Protein AF-A0A562LFH0-F1 (afdb_monomer)

Secondary structure (DSSP, 8-state):
-PPPHHHHHHHHHHHHHHHHHHHHHHS-TTS-PPPPPEEE-GGGSTT-TTT-SEEEESSSEEEEEEESSHHHHHHHHHS--HHHHHHHHH-HHHHHHHHHHEEEEEEEEETTEEEEEEEEHHHHHT-SSS--TT-EEHHHHHHHHHS--TTS--SB-HHHHHHHHHHHHHHHHHHH-----GGG--EEEEEEETTEEEEEEESSHHHHHTT---PPP---HHHHHHHHHHHHHHTT-

Structure (mmCIF, N/CA/C/O backbone):
data_AF-A0A562LFH0-F1
#
_entry.id   AF-A0A562LFH0-F1
#
loop_
_atom_site.group_PDB
_atom_site.id
_atom_site.type_symbol
_atom_site.label_atom_id
_atom_site.label_alt_id
_atom_site.label_comp_id
_atom_site.label_asym_id
_atom_site.label_entity_id
_atom_site.label_seq_id
_atom_site.pdbx_PDB_ins_code
_atom_site.Cartn_x
_atom_site.Cartn_y
_atom_site.Cartn_z
_atom_site.occupancy
_atom_site.B_iso_or_equiv
_atom_site.auth_seq_id
_atom_site.auth_comp_id
_atom_site.auth_asym_id
_atom_site.auth_atom_id
_atom_site.pdbx_PDB_model_num
ATOM 1 N N . MET A 1 1 ? 16.375 -4.749 20.101 1.00 60.56 1 MET A N 1
ATOM 2 C CA . MET A 1 1 ? 16.167 -3.397 19.531 1.00 60.56 1 MET A CA 1
ATOM 3 C C . MET A 1 1 ? 15.183 -3.520 18.376 1.00 60.56 1 MET A C 1
ATOM 5 O O . MET A 1 1 ? 15.371 -4.407 17.558 1.00 60.56 1 MET A O 1
ATOM 9 N N . LEU A 1 2 ? 14.123 -2.705 18.328 1.00 65.88 2 LEU A N 1
ATOM 10 C CA . LEU A 1 2 ? 13.219 -2.667 17.169 1.00 65.88 2 LEU A CA 1
ATOM 11 C C . LEU A 1 2 ? 13.896 -1.871 16.041 1.00 65.88 2 LEU A C 1
ATOM 13 O O . LEU A 1 2 ? 14.267 -0.722 16.318 1.00 65.88 2 LEU A O 1
ATOM 17 N N . PRO A 1 3 ? 14.039 -2.424 14.822 1.00 72.12 3 PRO A N 1
ATOM 18 C CA . PRO A 1 3 ? 14.597 -1.688 13.692 1.00 72.12 3 PRO A CA 1
ATOM 19 C C . PRO A 1 3 ? 13.774 -0.429 13.398 1.00 72.12 3 PRO A C 1
ATOM 21 O O . PRO A 1 3 ? 12.607 -0.326 13.789 1.00 72.12 3 PRO A O 1
ATOM 24 N N . TYR A 1 4 ? 14.396 0.552 12.749 1.00 80.12 4 TYR A N 1
ATOM 25 C CA . TYR A 1 4 ? 13.679 1.717 12.232 1.00 80.12 4 TYR A CA 1
ATOM 26 C C . TYR A 1 4 ? 12.731 1.298 11.103 1.00 80.12 4 TYR A C 1
ATOM 28 O O . TYR A 1 4 ? 12.973 0.309 10.415 1.00 80.12 4 TYR A O 1
ATOM 36 N N . GLU A 1 5 ? 11.664 2.063 10.883 1.00 81.31 5 GLU A N 1
ATOM 37 C CA . GLU A 1 5 ? 10.664 1.765 9.848 1.00 81.31 5 GLU A CA 1
ATOM 38 C C . GLU A 1 5 ? 11.294 1.624 8.454 1.00 81.31 5 GLU A C 1
ATOM 40 O O . GLU A 1 5 ? 11.050 0.636 7.764 1.00 81.31 5 GLU A O 1
ATOM 45 N N . ASN A 1 6 ? 12.234 2.509 8.107 1.00 82.00 6 ASN A N 1
ATOM 46 C CA . ASN A 1 6 ? 12.973 2.455 6.839 1.00 82.00 6 ASN A CA 1
ATOM 47 C C . ASN A 1 6 ? 13.778 1.156 6.659 1.00 82.00 6 ASN A C 1
ATOM 49 O O . ASN A 1 6 ? 13.986 0.705 5.535 1.00 82.00 6 ASN A O 1
ATOM 53 N N . GLN A 1 7 ? 14.213 0.518 7.751 1.00 82.62 7 GLN A N 1
ATOM 54 C CA . GLN A 1 7 ? 14.890 -0.780 7.681 1.00 82.62 7 GLN A CA 1
ATOM 55 C C . GLN A 1 7 ? 13.899 -1.908 7.361 1.00 82.62 7 GLN A C 1
ATOM 57 O O . GLN A 1 7 ? 14.252 -2.835 6.631 1.00 82.62 7 GLN A O 1
ATOM 62 N N . LEU A 1 8 ? 12.657 -1.827 7.855 1.00 84.50 8 LEU A N 1
ATOM 63 C CA . LEU A 1 8 ? 11.587 -2.767 7.498 1.00 84.50 8 LEU A CA 1
ATOM 64 C C . LEU A 1 8 ? 11.201 -2.619 6.023 1.00 84.50 8 LEU A C 1
ATOM 66 O O . LEU A 1 8 ? 11.124 -3.622 5.313 1.00 84.50 8 LEU A O 1
ATOM 70 N N . ILE A 1 9 ? 11.034 -1.374 5.563 1.00 86.56 9 ILE A N 1
ATOM 71 C CA . ILE A 1 9 ? 10.779 -1.029 4.158 1.00 86.56 9 ILE A CA 1
ATOM 72 C C . ILE A 1 9 ? 11.876 -1.624 3.273 1.00 86.56 9 ILE A C 1
ATOM 74 O O . ILE A 1 9 ? 11.589 -2.433 2.392 1.00 86.56 9 ILE A O 1
ATOM 78 N N . GLY A 1 10 ? 13.141 -1.279 3.541 1.00 85.75 10 GLY A N 1
ATOM 79 C CA . GLY A 1 10 ? 14.275 -1.746 2.744 1.00 85.75 10 GLY A CA 1
ATOM 80 C C . GLY A 1 10 ? 14.386 -3.272 2.710 1.00 85.75 10 GLY A C 1
ATOM 81 O O . GLY A 1 10 ? 14.614 -3.850 1.649 1.00 85.75 10 GLY A O 1
ATOM 82 N N . SER A 1 11 ? 14.141 -3.938 3.842 1.00 85.75 11 SER A N 1
ATOM 83 C CA . SER A 1 11 ? 14.148 -5.405 3.922 1.00 85.75 11 SER A CA 1
ATOM 84 C C . SER A 1 11 ? 13.046 -6.040 3.071 1.00 85.75 11 SER A C 1
ATOM 86 O O . SER A 1 11 ? 13.291 -7.029 2.378 1.00 85.75 11 SER A O 1
ATOM 88 N N . PHE A 1 12 ? 11.836 -5.472 3.097 1.00 88.75 12 PHE A N 1
ATOM 89 C CA . PHE A 1 12 ? 10.726 -5.950 2.275 1.00 88.75 12 PHE A CA 1
ATOM 90 C C . PHE A 1 12 ? 11.006 -5.754 0.781 1.00 88.75 12 PHE A C 1
ATOM 92 O O . PHE A 1 12 ? 10.848 -6.699 0.010 1.00 88.75 12 PHE A O 1
ATOM 99 N N . LEU A 1 13 ? 11.470 -4.566 0.381 1.00 87.12 13 LEU A N 1
ATOM 100 C CA . LEU A 1 13 ? 11.799 -4.255 -1.013 1.00 87.12 13 LEU A CA 1
ATOM 101 C C . LEU A 1 13 ? 12.910 -5.158 -1.556 1.00 87.12 13 LEU A C 1
ATOM 103 O O . LEU A 1 13 ? 12.801 -5.670 -2.669 1.00 87.12 13 LEU A O 1
ATOM 107 N N . TYR A 1 14 ? 13.942 -5.415 -0.749 1.00 85.94 14 TYR A N 1
ATOM 108 C CA . TYR A 1 14 ? 15.012 -6.344 -1.100 1.00 85.94 14 TYR A CA 1
ATOM 109 C C . TYR A 1 14 ? 14.476 -7.764 -1.339 1.00 85.94 14 TYR A C 1
ATOM 111 O O . TYR A 1 14 ? 14.760 -8.380 -2.369 1.00 85.94 14 TYR A O 1
ATOM 119 N N . ALA A 1 15 ? 13.651 -8.275 -0.419 1.00 86.62 15 ALA A N 1
ATOM 120 C CA . ALA A 1 15 ? 13.048 -9.599 -0.550 1.00 86.62 15 ALA A CA 1
ATOM 121 C C . ALA A 1 15 ? 12.108 -9.701 -1.763 1.00 86.62 15 ALA A C 1
ATOM 123 O O . ALA A 1 15 ? 12.113 -10.721 -2.455 1.00 86.62 15 ALA A O 1
ATOM 124 N N . LEU A 1 16 ? 11.329 -8.650 -2.036 1.00 87.44 16 LEU A N 1
ATOM 125 C CA . LEU A 1 16 ? 10.453 -8.562 -3.202 1.00 87.44 16 LEU A CA 1
ATOM 126 C C . LEU A 1 16 ? 11.253 -8.610 -4.507 1.00 87.44 16 LEU A C 1
ATOM 128 O O . LEU A 1 16 ? 10.917 -9.400 -5.385 1.00 87.44 16 LEU A O 1
ATOM 132 N N . GLY A 1 17 ? 12.331 -7.829 -4.619 1.00 82.56 17 GLY A N 1
ATOM 133 C CA . GLY A 1 17 ? 13.189 -7.828 -5.806 1.00 82.56 17 GLY A CA 1
ATOM 134 C C . GLY A 1 17 ? 13.826 -9.194 -6.074 1.00 82.56 17 GLY A C 1
ATOM 135 O O . GLY A 1 17 ? 13.831 -9.664 -7.211 1.00 82.56 17 GLY A O 1
ATOM 136 N N . TYR A 1 18 ? 14.301 -9.876 -5.026 1.00 84.50 18 TYR A N 1
ATOM 137 C CA . TYR A 1 18 ? 14.862 -11.222 -5.167 1.00 84.50 18 TYR A CA 1
ATOM 138 C C . TYR A 1 18 ? 13.806 -12.251 -5.588 1.00 84.50 18 TYR A C 1
ATOM 140 O O . TYR A 1 18 ? 14.055 -13.063 -6.479 1.00 84.50 18 TYR A O 1
ATOM 148 N N . ALA A 1 19 ? 12.621 -12.214 -4.967 1.00 85.75 19 ALA A N 1
ATOM 149 C CA . ALA A 1 19 ? 11.510 -13.086 -5.339 1.00 85.75 19 ALA A CA 1
ATOM 150 C C . ALA A 1 19 ? 11.112 -12.869 -6.804 1.00 85.75 19 ALA A C 1
ATOM 152 O O . ALA A 1 19 ? 10.937 -13.834 -7.547 1.00 85.75 19 ALA A O 1
ATOM 153 N N . ASP A 1 20 ? 11.042 -11.611 -7.231 1.00 83.06 20 ASP A N 1
ATOM 154 C CA . ASP A 1 20 ? 10.704 -11.256 -8.599 1.00 83.06 20 ASP A CA 1
ATOM 155 C C . ASP A 1 20 ? 11.720 -11.775 -9.621 1.00 83.06 20 ASP A C 1
ATOM 157 O O . ASP A 1 20 ? 11.358 -12.447 -10.589 1.00 83.06 20 ASP A O 1
ATOM 161 N N . ALA A 1 21 ? 13.008 -11.533 -9.371 1.00 78.81 21 ALA A N 1
ATOM 162 C CA . ALA A 1 21 ? 14.089 -12.018 -10.220 1.00 78.81 21 ALA A CA 1
ATOM 163 C C . ALA A 1 21 ? 14.099 -13.552 -10.309 1.00 78.81 21 ALA A C 1
ATOM 165 O O . ALA A 1 21 ? 14.205 -14.116 -11.401 1.00 78.81 21 ALA A O 1
ATOM 166 N N . PHE A 1 22 ? 13.936 -14.232 -9.169 1.00 82.50 22 PHE A N 1
ATOM 167 C CA . PHE A 1 22 ? 13.869 -15.690 -9.107 1.00 82.50 22 PHE A CA 1
ATOM 168 C C . PHE A 1 22 ? 12.715 -16.248 -9.947 1.00 82.50 22 PHE A C 1
ATOM 170 O O . PHE A 1 22 ? 12.906 -17.209 -10.696 1.00 82.50 22 PHE A O 1
ATOM 177 N N . HIS A 1 23 ? 11.526 -15.648 -9.853 1.00 78.19 23 HIS A N 1
ATOM 178 C CA . HIS A 1 23 ? 10.373 -16.086 -10.632 1.00 78.19 23 HIS A CA 1
ATOM 179 C C . HIS A 1 23 ? 10.575 -15.833 -12.126 1.00 78.19 23 HIS A C 1
ATOM 181 O O . HIS A 1 23 ? 10.432 -16.771 -12.908 1.00 78.19 23 HIS A O 1
ATOM 187 N N . ARG A 1 24 ? 11.024 -14.636 -12.522 1.00 75.69 24 ARG A N 1
ATOM 188 C CA . ARG A 1 24 ? 11.306 -14.304 -13.930 1.00 75.69 24 ARG A CA 1
ATOM 189 C C . ARG A 1 24 ? 12.331 -15.237 -14.576 1.00 75.69 24 ARG A C 1
ATOM 191 O O . ARG A 1 24 ? 12.145 -15.632 -15.723 1.00 75.69 24 ARG A O 1
ATOM 198 N N . ALA A 1 25 ? 13.374 -15.635 -13.845 1.00 74.38 25 ALA A N 1
ATOM 199 C CA . ALA A 1 25 ? 14.373 -16.582 -14.340 1.00 74.38 25 ALA A CA 1
ATOM 200 C C . ALA A 1 25 ? 13.795 -17.989 -14.597 1.00 74.38 25 ALA A C 1
ATOM 202 O O . ALA A 1 25 ? 14.271 -18.705 -15.476 1.00 74.38 25 ALA A O 1
ATOM 203 N N . ARG A 1 26 ? 12.762 -18.394 -13.844 1.00 74.06 26 ARG A N 1
ATOM 204 C CA . ARG A 1 26 ? 12.141 -19.727 -13.938 1.00 74.06 26 ARG A CA 1
ATOM 205 C C . ARG A 1 26 ? 10.982 -19.809 -14.922 1.00 74.06 26 ARG A C 1
ATOM 207 O O . ARG A 1 26 ? 10.704 -20.904 -15.401 1.00 74.06 26 ARG A O 1
ATOM 214 N N . SER A 1 27 ? 10.324 -18.693 -15.230 1.00 67.81 27 SER A N 1
ATOM 215 C CA . SER A 1 27 ? 9.212 -18.644 -16.191 1.00 67.81 27 SER A CA 1
ATOM 216 C C . SER A 1 27 ? 9.624 -18.981 -17.630 1.00 67.81 27 SER A C 1
ATOM 218 O O . SER A 1 27 ? 8.760 -19.234 -18.463 1.00 67.81 27 SER A O 1
ATOM 220 N N . GLY A 1 28 ? 10.930 -19.021 -17.923 1.00 54.31 28 GLY A N 1
ATOM 221 C CA . GLY A 1 28 ? 11.469 -19.319 -19.248 1.00 54.31 28 GLY A CA 1
ATOM 222 C C . GLY A 1 28 ? 11.280 -18.167 -20.244 1.00 54.31 28 GLY A C 1
ATOM 223 O O . GLY A 1 28 ? 10.327 -17.399 -20.182 1.00 54.31 28 GLY A O 1
ATOM 224 N N . ALA A 1 29 ? 12.196 -18.051 -21.206 1.00 50.50 29 ALA A N 1
ATOM 225 C CA . ALA A 1 29 ? 12.201 -17.007 -22.238 1.00 50.50 29 ALA A CA 1
ATOM 226 C C . ALA A 1 29 ? 11.132 -17.191 -23.346 1.00 50.50 29 ALA A C 1
ATOM 228 O O . ALA A 1 29 ? 11.217 -16.548 -24.387 1.00 50.50 29 ALA A O 1
ATOM 229 N N . SER A 1 30 ? 10.149 -18.082 -23.162 1.00 45.56 30 SER A N 1
ATOM 230 C CA . SER A 1 30 ? 9.216 -18.509 -24.223 1.00 45.56 30 SER A CA 1
ATOM 231 C C . SER A 1 30 ? 7.849 -17.805 -24.198 1.00 45.56 30 SER A C 1
ATOM 233 O O . SER A 1 30 ? 6.913 -18.243 -24.863 1.00 45.56 30 SER A O 1
ATOM 235 N N . GLY A 1 31 ? 7.722 -16.708 -23.460 1.00 47.97 31 GLY A N 1
ATOM 236 C CA . GLY A 1 31 ? 6.553 -15.833 -23.467 1.00 47.97 31 GLY A CA 1
ATOM 237 C C . GLY A 1 31 ? 6.979 -14.414 -23.114 1.00 47.97 31 GLY A C 1
ATOM 238 O O . GLY A 1 31 ? 8.045 -14.228 -22.524 1.00 47.97 31 GLY A O 1
ATOM 239 N N . SER A 1 32 ? 6.178 -13.418 -23.504 1.00 53.62 32 SER A N 1
ATOM 240 C CA . SER A 1 32 ? 6.377 -12.007 -23.147 1.00 53.62 32 SER A CA 1
ATOM 241 C C . SER A 1 32 ? 6.800 -11.898 -21.684 1.00 53.62 32 SER A C 1
ATOM 243 O O . SER A 1 32 ? 6.045 -12.312 -20.801 1.00 53.62 32 SER A O 1
ATOM 245 N N . GLN A 1 33 ? 8.016 -11.405 -21.424 1.00 55.69 33 GLN A N 1
ATOM 246 C CA . GLN A 1 33 ? 8.469 -11.250 -20.046 1.00 55.69 33 GLN A CA 1
ATOM 247 C C . GLN A 1 33 ? 7.459 -10.375 -19.297 1.00 55.69 33 GLN A C 1
ATOM 249 O O . GLN A 1 33 ? 7.088 -9.324 -19.827 1.00 55.69 33 GLN A O 1
ATOM 254 N N . PRO A 1 34 ? 6.999 -10.785 -18.100 1.00 59.34 34 PRO A N 1
ATOM 255 C CA . PRO A 1 34 ? 6.086 -9.958 -17.329 1.00 59.34 34 PRO A CA 1
ATOM 256 C C . PRO A 1 34 ? 6.737 -8.594 -17.099 1.00 59.34 34 PRO A C 1
ATOM 258 O O . PRO A 1 34 ? 7.952 -8.514 -16.876 1.00 59.34 34 PRO A O 1
ATOM 261 N N . ALA A 1 35 ? 5.931 -7.531 -17.175 1.00 66.06 35 ALA A N 1
ATOM 262 C CA . ALA A 1 35 ? 6.386 -6.175 -16.892 1.00 66.06 35 ALA A CA 1
ATOM 263 C C . ALA A 1 35 ? 7.159 -6.157 -15.559 1.00 66.06 35 ALA A C 1
ATOM 265 O O . ALA A 1 35 ? 6.833 -6.929 -14.653 1.00 66.06 35 ALA A O 1
ATOM 266 N N . PRO A 1 36 ? 8.212 -5.346 -15.400 1.00 68.31 36 PRO A N 1
ATOM 267 C CA . PRO A 1 36 ? 8.930 -5.294 -14.132 1.00 68.31 36 PRO A CA 1
ATOM 268 C C . PRO A 1 36 ? 7.996 -4.862 -12.990 1.00 68.31 36 PRO A C 1
ATOM 270 O O . PRO A 1 36 ? 7.011 -4.166 -13.217 1.00 68.31 36 PRO A O 1
ATOM 273 N N . MET A 1 37 ? 8.268 -5.326 -11.765 1.00 78.62 37 MET A N 1
ATOM 274 C CA . MET A 1 37 ? 7.500 -4.895 -10.595 1.00 78.62 37 MET A CA 1
ATOM 275 C C . MET A 1 37 ? 7.856 -3.443 -10.316 1.00 78.62 37 MET A C 1
ATOM 277 O O . MET A 1 37 ? 9.018 -3.148 -10.038 1.00 78.62 37 MET A O 1
ATOM 281 N N . MET A 1 38 ? 6.870 -2.559 -10.393 1.00 76.56 38 MET A N 1
ATOM 282 C CA . MET A 1 38 ? 7.075 -1.149 -10.115 1.00 76.56 38 MET A CA 1
ATOM 283 C C . MET A 1 38 ? 6.806 -0.883 -8.645 1.00 76.56 38 MET A C 1
ATOM 285 O O . MET A 1 38 ? 5.833 -1.373 -8.069 1.00 76.56 38 MET A O 1
ATOM 289 N N . VAL A 1 39 ? 7.678 -0.087 -8.048 1.00 78.38 39 VAL A N 1
ATOM 290 C CA . VAL A 1 39 ? 7.573 0.366 -6.667 1.00 78.38 39 VAL A CA 1
ATOM 291 C C . VAL A 1 39 ? 7.653 1.884 -6.694 1.00 78.38 39 VAL A C 1
ATOM 293 O O . VAL A 1 39 ? 8.671 2.416 -7.135 1.00 78.38 39 VAL A O 1
ATOM 296 N N . ASN A 1 40 ? 6.605 2.573 -6.241 1.00 74.12 40 ASN A N 1
ATOM 297 C CA . ASN A 1 40 ? 6.645 4.021 -6.087 1.00 74.12 40 ASN A CA 1
ATOM 298 C C . ASN A 1 40 ? 7.355 4.390 -4.782 1.00 74.12 40 ASN A C 1
ATOM 300 O O . ASN A 1 40 ? 6.824 4.169 -3.696 1.00 74.12 40 ASN A O 1
ATOM 304 N N . LEU A 1 41 ? 8.549 4.969 -4.894 1.00 66.38 41 LEU A N 1
ATOM 305 C CA . LEU A 1 41 ? 9.372 5.351 -3.743 1.00 66.38 41 LEU A CA 1
ATOM 306 C C . LEU A 1 41 ? 9.158 6.804 -3.293 1.00 66.38 41 LEU A C 1
ATOM 308 O O . LEU A 1 41 ? 9.709 7.207 -2.270 1.00 66.38 41 LEU A O 1
ATOM 312 N N . PHE A 1 42 ? 8.367 7.598 -4.023 1.00 55.03 42 PHE A N 1
ATOM 313 C CA . PHE A 1 42 ? 8.159 9.018 -3.702 1.00 55.03 42 PHE A CA 1
ATOM 314 C C . PHE A 1 42 ? 7.402 9.229 -2.376 1.00 55.03 42 PHE A C 1
ATOM 316 O O . PHE A 1 42 ? 7.569 10.249 -1.703 1.00 55.03 42 PHE A O 1
ATOM 323 N N . GLN A 1 43 ? 6.658 8.207 -1.947 1.00 58.62 43 GLN A N 1
ATOM 324 C CA . GLN A 1 43 ? 5.768 8.198 -0.780 1.00 58.62 43 GLN A CA 1
ATOM 325 C C . GLN A 1 43 ? 6.510 8.103 0.567 1.00 58.62 43 GLN A C 1
ATOM 327 O O . GLN A 1 43 ? 5.933 7.719 1.576 1.00 58.62 43 GLN A O 1
ATOM 332 N N . GLN A 1 44 ? 7.803 8.439 0.599 1.00 54.16 44 GLN A N 1
ATOM 333 C CA . GLN A 1 44 ? 8.630 8.489 1.815 1.00 54.16 44 GLN A CA 1
ATOM 334 C C . GLN A 1 44 ? 9.376 9.817 1.970 1.00 54.16 44 GLN A C 1
ATOM 336 O O . GLN A 1 44 ? 10.279 9.942 2.801 1.00 54.16 44 GLN A O 1
ATOM 341 N N . THR A 1 45 ? 9.019 10.824 1.170 1.00 50.22 45 THR A N 1
ATOM 342 C CA . THR A 1 45 ? 9.555 12.174 1.334 1.00 50.22 45 THR A CA 1
ATOM 343 C C . THR A 1 45 ? 8.654 12.991 2.266 1.00 50.22 45 THR A C 1
ATOM 345 O O . THR A 1 45 ? 7.438 12.811 2.249 1.00 50.22 45 THR A O 1
ATOM 348 N N . PRO A 1 46 ? 9.199 13.961 3.025 1.00 49.28 46 PRO A N 1
ATOM 349 C CA . PRO A 1 46 ? 8.394 14.907 3.807 1.00 49.28 46 PRO A CA 1
ATOM 350 C C . PRO A 1 46 ? 7.387 15.729 2.980 1.00 49.28 46 PRO A C 1
ATOM 352 O O . PRO A 1 46 ? 6.601 16.479 3.555 1.00 49.28 46 PRO A O 1
ATOM 355 N N . LEU A 1 47 ? 7.450 15.643 1.646 1.00 43.56 47 LEU A N 1
ATOM 356 C CA . LEU A 1 47 ? 6.612 16.380 0.705 1.00 43.56 47 LEU A CA 1
ATOM 357 C C . LEU A 1 47 ? 5.274 15.675 0.430 1.00 43.56 47 LEU A C 1
ATOM 359 O O . LEU A 1 47 ? 4.310 16.355 0.087 1.00 43.56 47 LEU A O 1
ATOM 363 N N . ASP A 1 48 ? 5.182 14.356 0.636 1.00 54.88 48 ASP A N 1
ATOM 364 C CA . ASP A 1 48 ? 3.922 13.606 0.552 1.00 54.88 48 ASP A CA 1
ATOM 365 C C . ASP A 1 48 ? 3.394 13.287 1.956 1.00 54.88 48 ASP A C 1
ATOM 367 O O . ASP A 1 48 ? 3.497 12.174 2.465 1.00 54.88 48 ASP A O 1
ATOM 371 N N . ALA A 1 49 ? 2.784 14.289 2.589 1.00 51.00 49 ALA A N 1
ATOM 372 C CA . ALA A 1 49 ? 2.114 14.115 3.878 1.00 51.00 49 ALA A CA 1
ATOM 373 C C . ALA A 1 49 ? 0.785 13.338 3.778 1.00 51.00 49 ALA A C 1
ATOM 375 O O . ALA A 1 49 ? 0.148 13.071 4.802 1.00 51.00 49 ALA A O 1
ATOM 376 N N . THR A 1 50 ? 0.323 13.024 2.564 1.00 52.25 50 THR A N 1
ATOM 377 C CA . THR A 1 50 ? -1.050 12.572 2.328 1.00 52.25 50 THR A CA 1
ATOM 378 C C . THR A 1 50 ? -1.165 11.060 2.392 1.00 52.25 50 THR A C 1
ATOM 380 O O . THR A 1 50 ? -2.096 10.537 3.024 1.00 52.25 50 THR A O 1
ATOM 383 N N . PHE A 1 51 ? -0.227 10.357 1.758 1.00 59.00 51 PHE A N 1
ATOM 384 C CA . PHE A 1 51 ? -0.258 8.905 1.735 1.00 59.00 51 PHE A CA 1
ATOM 385 C C . PHE A 1 51 ? 0.820 8.289 2.610 1.00 59.00 51 PHE A C 1
ATOM 387 O O . PHE A 1 51 ? 0.443 7.426 3.384 1.00 59.00 51 PHE A O 1
ATOM 394 N N . ASN A 1 52 ? 2.084 8.738 2.598 1.00 63.50 52 ASN A N 1
ATOM 395 C CA . ASN A 1 52 ? 3.211 8.094 3.321 1.00 63.50 52 ASN A CA 1
ATOM 396 C C . ASN A 1 52 ? 3.359 6.562 3.086 1.00 63.50 52 ASN A C 1
ATOM 398 O O . ASN A 1 52 ? 4.212 5.910 3.691 1.00 63.50 52 ASN A O 1
ATOM 402 N N . ASP A 1 53 ? 2.518 5.974 2.234 1.00 74.56 53 ASP A N 1
ATOM 403 C CA . ASP A 1 53 ? 2.304 4.541 2.067 1.00 74.56 53 ASP A CA 1
ATOM 404 C C . ASP A 1 53 ? 2.890 4.128 0.719 1.00 74.56 53 ASP A C 1
ATOM 406 O O . ASP A 1 53 ? 2.701 4.834 -0.259 1.00 74.56 53 ASP A O 1
ATOM 410 N N . LEU A 1 54 ? 3.561 2.983 0.624 1.00 81.75 54 LEU A N 1
ATOM 411 C CA . LEU A 1 54 ? 4.200 2.517 -0.609 1.00 81.75 54 LEU A CA 1
ATOM 412 C C . LEU A 1 54 ? 3.178 1.916 -1.589 1.00 81.75 54 LEU A C 1
ATOM 414 O O . LEU A 1 54 ? 2.485 0.967 -1.232 1.00 81.75 54 LEU A O 1
ATOM 418 N N . VAL A 1 55 ? 3.153 2.346 -2.851 1.00 82.88 55 VAL A N 1
ATOM 419 C CA . VAL A 1 55 ? 2.412 1.656 -3.924 1.00 82.88 55 VAL A CA 1
ATOM 420 C C . VAL A 1 55 ? 3.340 0.719 -4.695 1.00 82.88 55 VAL A C 1
ATOM 422 O O . VAL A 1 55 ? 4.349 1.142 -5.257 1.00 82.88 55 VAL A O 1
ATOM 425 N N . VAL A 1 56 ? 2.977 -0.561 -4.761 1.00 85.00 56 VAL A N 1
ATOM 426 C CA . VAL A 1 56 ? 3.671 -1.589 -5.550 1.00 85.00 56 VAL A CA 1
ATOM 427 C C . VAL A 1 56 ? 2.715 -2.223 -6.551 1.00 85.00 56 VAL A C 1
ATOM 429 O O . VAL A 1 56 ? 1.565 -2.495 -6.207 1.00 85.00 56 VAL A O 1
ATOM 432 N N . GLY A 1 57 ? 3.148 -2.490 -7.782 1.00 81.88 57 GLY A N 1
ATOM 433 C CA . GLY A 1 57 ? 2.268 -3.160 -8.732 1.00 81.88 57 GLY A CA 1
ATOM 434 C C . GLY A 1 57 ? 2.804 -3.407 -10.134 1.00 81.88 57 GLY A C 1
ATOM 435 O O . GLY A 1 57 ? 3.893 -2.976 -10.511 1.00 81.88 57 GLY A O 1
ATOM 436 N N . ARG A 1 58 ? 1.973 -4.131 -10.891 1.00 77.75 58 ARG A N 1
ATOM 437 C CA . ARG A 1 58 ? 2.065 -4.404 -12.336 1.00 77.75 58 ARG A CA 1
ATOM 438 C C . ARG A 1 58 ? 0.662 -4.269 -12.929 1.00 77.75 58 ARG A C 1
ATOM 440 O O . ARG A 1 58 ? 0.104 -3.184 -12.939 1.00 77.75 58 ARG A O 1
ATOM 447 N N . GLU A 1 59 ? 0.043 -5.395 -13.286 1.00 79.12 59 GLU A N 1
ATOM 448 C CA . GLU A 1 59 ? -1.370 -5.510 -13.667 1.00 79.12 59 GLU A CA 1
ATOM 449 C C . GLU A 1 59 ? -2.315 -5.114 -12.530 1.00 79.12 59 GLU A C 1
ATOM 451 O O . GLU A 1 59 ? -3.428 -4.645 -12.764 1.00 79.12 59 GLU A O 1
ATOM 456 N N . ARG A 1 60 ? -1.877 -5.328 -11.285 1.00 85.25 60 ARG A N 1
ATOM 457 C CA . ARG A 1 60 ? -2.588 -4.909 -10.082 1.00 85.25 60 ARG A CA 1
ATOM 458 C C . ARG A 1 60 ? -1.636 -4.215 -9.125 1.00 85.25 60 ARG A C 1
ATOM 460 O O . ARG A 1 60 ? -0.455 -4.560 -9.055 1.00 85.25 60 ARG A O 1
ATOM 467 N N . CYS A 1 61 ? -2.174 -3.254 -8.394 1.00 86.56 61 CYS A N 1
ATOM 468 C CA . CYS A 1 61 ? -1.473 -2.388 -7.465 1.00 86.56 61 CYS A CA 1
ATOM 469 C C . CYS A 1 61 ? -1.907 -2.679 -6.038 1.00 86.56 61 CYS A C 1
ATOM 471 O O . CYS A 1 61 ? -3.073 -2.983 -5.782 1.00 86.56 61 CYS A O 1
ATOM 473 N N . LEU A 1 62 ? -0.987 -2.514 -5.102 1.00 90.75 62 LEU A N 1
ATOM 474 C CA . LEU A 1 62 ? -1.216 -2.650 -3.677 1.00 90.75 62 LEU A CA 1
ATOM 475 C C . LEU A 1 62 ? -0.570 -1.469 -2.956 1.00 90.75 62 LEU A C 1
ATOM 477 O O . LEU A 1 62 ? 0.582 -1.139 -3.225 1.00 90.75 62 LEU A O 1
ATOM 481 N N . VAL A 1 63 ? -1.312 -0.867 -2.034 1.00 90.81 63 VAL A N 1
ATOM 482 C CA . VAL A 1 63 ? -0.809 0.116 -1.075 1.00 90.81 63 VAL A CA 1
ATOM 483 C C . VAL A 1 63 ? -0.323 -0.630 0.158 1.00 90.81 63 VAL A C 1
ATOM 485 O O . VAL A 1 63 ? -1.022 -1.497 0.692 1.00 90.81 63 VAL A O 1
ATOM 488 N N . ILE A 1 64 ? 0.882 -0.296 0.595 1.00 91.00 64 ILE A N 1
ATOM 489 C CA . ILE A 1 64 ? 1.576 -0.912 1.712 1.00 91.00 64 ILE A CA 1
ATOM 490 C C . ILE A 1 64 ? 2.006 0.192 2.679 1.00 91.00 64 ILE A C 1
ATOM 492 O O . ILE A 1 64 ? 3.016 0.864 2.469 1.00 91.00 64 ILE A O 1
ATOM 496 N N . GLU A 1 65 ? 1.254 0.345 3.763 1.00 89.62 65 GLU A N 1
ATOM 497 C CA . GLU A 1 65 ? 1.650 1.176 4.900 1.00 89.62 65 GLU A CA 1
ATOM 498 C C . GLU A 1 65 ? 2.649 0.396 5.764 1.00 89.62 65 GLU A C 1
ATOM 500 O O . GLU A 1 65 ? 2.448 -0.788 6.052 1.00 89.62 65 GLU A O 1
ATOM 505 N N . PHE A 1 66 ? 3.729 1.037 6.203 1.00 88.81 66 PHE A N 1
ATOM 506 C CA . PHE A 1 66 ? 4.688 0.424 7.121 1.00 88.81 66 PHE A CA 1
ATOM 507 C C . PHE A 1 66 ? 4.521 1.006 8.518 1.00 88.81 66 PHE A C 1
ATOM 509 O O . PHE A 1 66 ? 4.293 2.198 8.689 1.00 88.81 66 PHE A O 1
ATOM 516 N N . LYS A 1 67 ? 4.648 0.151 9.532 1.00 88.50 67 LYS A N 1
ATOM 517 C CA . LYS A 1 67 ? 4.746 0.556 10.931 1.00 88.50 67 LYS A CA 1
ATOM 518 C C . LYS A 1 67 ? 5.919 -0.126 11.594 1.00 88.50 67 LYS A C 1
ATOM 520 O O . LYS A 1 67 ? 6.153 -1.324 11.442 1.00 88.50 67 LYS A O 1
ATOM 525 N N . ARG A 1 68 ? 6.616 0.609 12.452 1.00 87.19 68 ARG A N 1
ATOM 526 C CA . ARG A 1 68 ? 7.706 0.040 13.252 1.00 87.19 68 ARG A CA 1
ATOM 527 C C . ARG A 1 68 ? 7.293 -1.182 14.085 1.00 87.19 68 ARG A C 1
ATOM 529 O O . ARG A 1 68 ? 8.092 -2.101 14.256 1.00 87.19 68 ARG A O 1
ATOM 536 N N . SER A 1 69 ? 6.095 -1.168 14.671 1.00 89.06 69 SER A N 1
ATOM 537 C CA . SER A 1 69 ? 5.670 -2.198 15.626 1.00 89.06 69 SER A CA 1
ATOM 538 C C . SER A 1 69 ? 4.155 -2.323 15.763 1.00 89.06 69 SER A C 1
ATOM 540 O O . SER A 1 69 ? 3.408 -1.442 15.343 1.00 89.06 69 SER A O 1
ATOM 542 N N . ALA A 1 70 ? 3.704 -3.379 16.446 1.00 86.81 70 ALA A N 1
ATOM 543 C CA . ALA A 1 70 ? 2.299 -3.532 16.822 1.00 86.81 70 ALA A CA 1
ATOM 544 C C . ALA A 1 70 ? 1.776 -2.384 17.713 1.00 86.81 70 ALA A C 1
ATOM 546 O O . ALA A 1 70 ? 0.601 -2.040 17.630 1.00 86.81 70 ALA A O 1
ATOM 547 N N . ALA A 1 71 ? 2.630 -1.753 18.528 1.00 86.94 71 ALA A N 1
ATOM 548 C CA . ALA A 1 71 ? 2.238 -0.579 19.311 1.00 86.94 71 ALA A CA 1
ATOM 549 C C . ALA A 1 71 ? 1.919 0.624 18.403 1.00 86.94 71 ALA A C 1
ATOM 551 O O . ALA A 1 71 ? 0.907 1.289 18.597 1.00 86.94 71 ALA A O 1
ATOM 552 N N . ALA A 1 72 ? 2.703 0.824 17.338 1.00 86.88 72 ALA A N 1
ATOM 553 C CA . ALA A 1 72 ? 2.444 1.870 16.347 1.00 86.88 72 ALA A CA 1
ATOM 554 C C . ALA A 1 72 ? 1.147 1.620 15.545 1.00 86.88 72 ALA A C 1
ATOM 556 O O . ALA A 1 72 ? 0.497 2.568 15.109 1.00 86.88 72 ALA A O 1
ATOM 557 N N . LEU A 1 73 ? 0.713 0.359 15.393 1.00 85.94 73 LEU A N 1
ATOM 558 C CA . LEU A 1 73 ? -0.627 0.062 14.864 1.00 85.94 73 LEU A CA 1
ATOM 559 C C . LEU A 1 73 ? -1.736 0.522 15.813 1.00 85.94 73 LEU A C 1
ATOM 561 O O . LEU A 1 73 ? -2.767 1.015 15.360 1.00 85.94 73 LEU A O 1
ATOM 565 N N . ALA A 1 74 ? -1.549 0.347 17.124 1.00 84.38 74 ALA A N 1
ATOM 566 C CA . ALA A 1 74 ? -2.527 0.788 18.115 1.00 84.38 74 ALA A CA 1
ATOM 567 C C . ALA A 1 74 ? -2.658 2.319 18.126 1.00 84.38 74 ALA A C 1
ATOM 569 O O . ALA A 1 74 ? -3.772 2.830 18.215 1.00 84.38 74 ALA A O 1
ATOM 570 N N . GLU A 1 75 ? -1.545 3.037 17.957 1.00 84.94 75 GLU A N 1
ATOM 571 C CA . GLU A 1 75 ? -1.537 4.492 17.773 1.00 84.94 75 GLU A CA 1
ATOM 572 C C . GLU A 1 75 ? -2.301 4.908 16.508 1.00 84.94 75 GLU A C 1
ATOM 574 O O . GLU A 1 75 ? -3.150 5.795 16.575 1.00 84.94 75 GLU A O 1
ATOM 579 N N . GLU A 1 76 ? -2.078 4.236 15.370 1.00 83.00 76 GLU A N 1
ATOM 580 C CA . GLU A 1 76 ? -2.836 4.503 14.136 1.00 83.00 76 GLU A CA 1
ATOM 581 C C . GLU A 1 76 ? -4.338 4.244 14.325 1.00 83.00 76 GLU A C 1
ATOM 583 O O . GLU A 1 76 ? -5.167 5.047 13.900 1.00 83.00 76 GLU A O 1
ATOM 588 N N . ARG A 1 77 ? -4.704 3.164 15.026 1.00 82.25 77 ARG A N 1
ATOM 589 C CA . ARG A 1 77 ? -6.101 2.836 15.349 1.00 82.25 77 ARG A CA 1
ATOM 590 C C . ARG A 1 77 ? -6.766 3.882 16.249 1.00 82.25 77 ARG A C 1
ATOM 592 O O . ARG A 1 77 ? -7.980 4.093 16.137 1.00 82.25 77 ARG A O 1
ATOM 599 N N . ALA A 1 78 ? -5.994 4.490 17.147 1.00 83.38 78 ALA A N 1
ATOM 600 C CA . ALA A 1 78 ? -6.462 5.501 18.088 1.00 83.38 78 ALA A CA 1
ATOM 601 C C . ALA A 1 78 ? -6.686 6.875 17.438 1.00 83.38 78 ALA A C 1
ATOM 603 O O . ALA A 1 78 ? -7.402 7.695 18.012 1.00 83.38 78 ALA A O 1
ATOM 604 N N . LYS A 1 79 ? -6.129 7.129 16.244 1.00 83.62 79 LYS A N 1
ATOM 605 C CA . LYS A 1 79 ? -6.405 8.362 15.496 1.00 83.62 79 LYS A CA 1
ATOM 606 C C . LYS A 1 79 ? -7.899 8.475 15.195 1.00 83.62 79 LYS A C 1
ATOM 608 O O . LYS A 1 79 ? -8.554 7.494 14.825 1.00 83.62 79 LYS A O 1
ATOM 613 N N . ASP A 1 80 ? -8.438 9.686 15.322 1.00 80.44 80 ASP A N 1
ATOM 614 C CA . ASP A 1 80 ? -9.805 9.948 14.886 1.00 80.44 80 ASP A CA 1
ATOM 615 C C . ASP A 1 80 ? -9.877 9.782 13.366 1.00 80.44 80 ASP A C 1
ATOM 617 O O . ASP A 1 80 ? -9.217 10.487 12.609 1.00 80.44 80 ASP A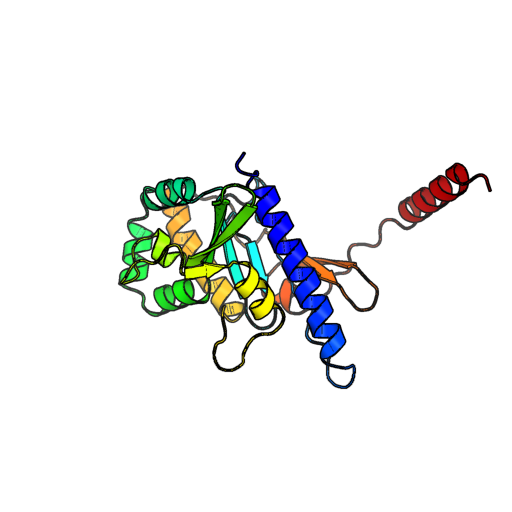 O 1
ATOM 621 N N . ARG A 1 81 ? -10.670 8.808 12.926 1.00 86.00 81 ARG A N 1
ATOM 622 C CA . ARG A 1 81 ? -10.925 8.473 11.521 1.00 86.00 81 ARG A CA 1
ATOM 623 C C . ARG A 1 81 ? -12.426 8.359 11.271 1.00 86.00 81 ARG A C 1
ATOM 625 O O . ARG A 1 81 ? -12.857 7.519 10.486 1.00 86.00 81 ARG A O 1
ATOM 632 N N . THR A 1 82 ? -13.238 9.149 11.973 1.00 87.50 82 THR A N 1
ATOM 633 C CA . THR A 1 82 ? -14.704 9.015 11.959 1.00 87.50 82 THR A CA 1
ATOM 634 C C . THR A 1 82 ? -15.292 9.135 10.552 1.00 87.50 82 THR A C 1
ATOM 636 O O . THR A 1 82 ? -16.047 8.254 10.143 1.00 87.50 82 THR A O 1
ATOM 639 N N . ALA A 1 83 ? -14.892 10.148 9.774 1.00 88.31 83 ALA A N 1
ATOM 640 C CA . ALA A 1 83 ? -15.349 10.323 8.390 1.00 88.31 83 ALA A CA 1
ATOM 641 C C . ALA A 1 83 ? -14.965 9.129 7.497 1.00 88.31 83 ALA A C 1
ATOM 643 O O . ALA A 1 83 ? -15.806 8.581 6.785 1.00 88.31 83 ALA A O 1
ATOM 644 N N . LEU A 1 84 ? -13.718 8.660 7.604 1.00 90.44 84 LEU A N 1
ATOM 645 C CA . LEU A 1 84 ? -13.221 7.497 6.868 1.00 90.44 84 LEU A CA 1
ATOM 646 C C . LEU A 1 84 ? -13.971 6.209 7.238 1.00 90.44 84 LEU A C 1
ATOM 648 O O . LEU A 1 84 ? -14.404 5.473 6.354 1.00 90.44 84 LEU A O 1
ATOM 652 N N . ARG A 1 85 ? -14.163 5.943 8.536 1.00 91.56 85 ARG A N 1
ATOM 653 C CA . ARG A 1 85 ? -14.927 4.782 9.022 1.00 91.56 85 ARG A CA 1
ATOM 654 C C . ARG A 1 85 ? -16.375 4.835 8.536 1.00 91.56 85 ARG A C 1
ATOM 656 O O . ARG A 1 85 ? -16.901 3.817 8.096 1.00 91.56 85 ARG A O 1
ATOM 663 N N . ALA A 1 86 ? -17.002 6.011 8.572 1.00 91.44 86 ALA A N 1
ATOM 664 C CA . ALA A 1 86 ? -18.365 6.202 8.088 1.00 91.44 86 ALA A CA 1
ATOM 665 C C . ALA A 1 86 ? -18.483 5.966 6.573 1.00 91.44 86 ALA A C 1
ATOM 667 O O . ALA A 1 86 ? -19.432 5.314 6.142 1.00 91.44 86 ALA A O 1
ATOM 668 N N . ALA A 1 87 ? -17.523 6.449 5.778 1.00 93.75 87 ALA A N 1
ATOM 669 C CA . ALA A 1 87 ? -17.474 6.196 4.339 1.00 93.75 87 ALA A CA 1
ATOM 670 C C . ALA A 1 87 ? -17.305 4.698 4.044 1.00 93.75 87 ALA A C 1
ATOM 672 O O . ALA A 1 87 ? -18.110 4.121 3.321 1.00 93.75 87 ALA A O 1
ATOM 673 N N . LEU A 1 88 ? -16.336 4.032 4.684 1.00 93.94 88 LEU A N 1
ATOM 674 C CA . LEU A 1 88 ? -16.099 2.590 4.523 1.00 93.94 88 LEU A CA 1
ATOM 675 C C . LEU A 1 88 ? -17.296 1.728 4.956 1.00 93.94 88 LEU A C 1
ATOM 677 O O . LEU A 1 88 ? -17.496 0.652 4.407 1.00 93.94 88 LEU A O 1
ATOM 681 N N . ALA A 1 89 ? -18.106 2.186 5.912 1.00 90.81 89 ALA A N 1
ATOM 682 C CA . ALA A 1 89 ? -19.321 1.482 6.322 1.00 90.81 89 ALA A CA 1
ATOM 683 C C . ALA A 1 89 ? -20.489 1.643 5.329 1.00 90.81 89 ALA A C 1
ATOM 685 O O . ALA A 1 89 ? -21.370 0.787 5.283 1.00 90.81 89 ALA A O 1
ATOM 686 N N . LYS A 1 90 ? -20.526 2.738 4.558 1.00 93.62 90 LYS A N 1
ATOM 687 C CA . LYS A 1 90 ? -21.629 3.066 3.634 1.00 93.62 90 LYS A CA 1
ATOM 688 C C . LYS A 1 90 ? -21.331 2.691 2.183 1.00 93.62 90 LYS A C 1
ATOM 690 O O . LYS A 1 90 ? -22.243 2.356 1.435 1.00 93.62 90 LYS A O 1
ATOM 695 N N . GLU A 1 91 ? -20.069 2.765 1.777 1.00 95.62 91 GLU A N 1
ATOM 696 C CA . GLU A 1 91 ? -19.628 2.633 0.389 1.00 95.62 91 GLU A CA 1
ATOM 697 C C . GLU A 1 91 ? -18.990 1.252 0.169 1.00 95.62 91 GLU A C 1
ATOM 699 O O . GLU A 1 91 ? -17.786 1.069 0.345 1.00 95.62 91 GLU A O 1
ATOM 704 N N . ALA A 1 92 ? -19.790 0.261 -0.243 1.00 94.75 92 ALA A N 1
ATOM 705 C CA . ALA A 1 92 ? -19.326 -1.125 -0.410 1.00 94.75 92 ALA A CA 1
ATOM 706 C C . ALA A 1 92 ? -18.145 -1.264 -1.391 1.00 94.75 92 ALA A C 1
ATOM 708 O O . ALA A 1 92 ? -17.223 -2.043 -1.152 1.00 94.75 92 ALA A O 1
ATOM 709 N N . ALA A 1 93 ? -18.143 -0.486 -2.479 1.00 94.69 93 ALA A N 1
ATOM 710 C CA . ALA A 1 93 ? -17.032 -0.462 -3.429 1.00 94.69 93 ALA A CA 1
ATOM 711 C C . ALA A 1 93 ? -15.734 0.036 -2.771 1.00 94.69 93 ALA A C 1
ATOM 713 O O . ALA A 1 93 ? -14.686 -0.585 -2.938 1.00 94.69 93 ALA A O 1
ATOM 714 N N . PHE A 1 94 ? -15.815 1.092 -1.956 1.00 95.50 94 PHE A N 1
ATOM 715 C CA . PHE A 1 94 ? -14.667 1.647 -1.242 1.00 95.50 94 PHE A CA 1
ATOM 716 C C . PHE A 1 94 ? -14.151 0.695 -0.155 1.00 95.50 94 PHE A C 1
ATOM 718 O O . PHE A 1 94 ? -12.941 0.513 -0.014 1.00 95.50 94 PHE A O 1
ATOM 725 N N . TYR A 1 95 ? -15.056 0.016 0.558 1.00 95.44 95 TYR A N 1
ATOM 726 C CA . TYR A 1 95 ? -14.696 -1.049 1.495 1.00 95.44 95 TYR A CA 1
ATOM 727 C C . TYR A 1 95 ? -13.923 -2.177 0.804 1.00 95.44 95 TYR A C 1
ATOM 729 O O . TYR A 1 95 ? -12.835 -2.542 1.245 1.00 95.44 95 TYR A O 1
ATOM 737 N N . ASN A 1 96 ? -14.454 -2.701 -0.305 1.00 94.31 96 ASN A N 1
ATOM 738 C CA . ASN A 1 96 ? -13.823 -3.788 -1.053 1.00 94.31 96 ASN A CA 1
ATOM 739 C C . ASN A 1 96 ? -12.477 -3.366 -1.655 1.00 94.31 96 ASN A C 1
ATOM 741 O O . ASN A 1 96 ? -11.522 -4.143 -1.629 1.00 94.31 96 ASN A O 1
ATOM 745 N N . ALA A 1 97 ? -12.378 -2.126 -2.143 1.00 94.69 97 ALA A N 1
ATOM 746 C CA . ALA A 1 97 ? -11.120 -1.561 -2.613 1.00 94.69 97 ALA A CA 1
ATOM 747 C C . ALA A 1 97 ? -10.076 -1.514 -1.485 1.00 94.69 97 ALA A C 1
ATOM 749 O O . ALA A 1 97 ? -8.955 -1.982 -1.665 1.00 94.69 97 ALA A O 1
ATOM 750 N N . CYS A 1 98 ? -10.464 -1.048 -0.295 1.00 94.06 98 CYS A N 1
ATOM 751 C CA . CYS A 1 98 ? -9.604 -1.023 0.888 1.00 94.06 98 CYS A CA 1
ATOM 752 C C . CYS A 1 98 ? -9.157 -2.434 1.311 1.00 94.06 98 CYS A C 1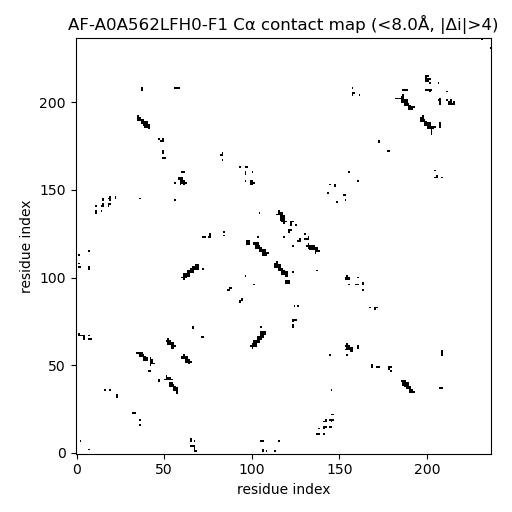
ATOM 754 O O . CYS A 1 98 ? -7.977 -2.662 1.570 1.00 94.06 98 CYS A O 1
ATOM 756 N N . LEU A 1 99 ? -10.086 -3.397 1.331 1.00 92.94 99 LEU A N 1
ATOM 757 C CA . LEU A 1 99 ? -9.825 -4.780 1.736 1.00 92.94 99 LEU A CA 1
ATOM 758 C C . LEU A 1 99 ? -8.781 -5.466 0.846 1.00 92.94 99 LEU A C 1
ATOM 760 O O . LEU A 1 99 ? -7.912 -6.178 1.347 1.00 92.94 99 LEU A O 1
ATOM 764 N N . CYS A 1 100 ? -8.886 -5.270 -0.467 1.00 91.19 100 CYS A N 1
ATOM 765 C CA . CYS A 1 100 ? -8.033 -5.933 -1.453 1.00 91.19 100 CYS A CA 1
ATOM 766 C C . CYS A 1 100 ? -6.761 -5.141 -1.775 1.00 91.19 100 CYS A C 1
ATOM 768 O O . CYS A 1 100 ? -5.761 -5.732 -2.183 1.00 91.19 100 CYS A O 1
ATOM 770 N N . GLY A 1 101 ? -6.823 -3.815 -1.642 1.00 91.88 101 GLY A N 1
ATOM 771 C CA . GLY A 1 101 ? -5.833 -2.874 -2.151 1.00 91.88 101 GLY A CA 1
ATOM 772 C C . GLY A 1 101 ? -4.948 -2.216 -1.100 1.00 91.88 101 GLY A C 1
ATOM 773 O O . GLY A 1 101 ? -3.976 -1.583 -1.497 1.00 91.88 101 GLY A O 1
ATOM 774 N N . HIS A 1 102 ? -5.231 -2.354 0.200 1.00 93.12 102 HIS A N 1
ATOM 775 C CA . HIS A 1 102 ? -4.473 -1.652 1.236 1.00 93.12 102 HIS A CA 1
ATOM 776 C C . HIS A 1 102 ? -4.136 -2.550 2.432 1.00 93.12 102 HIS A C 1
ATOM 778 O O . HIS A 1 102 ? -5.001 -2.992 3.197 1.00 93.12 102 HIS A O 1
ATOM 784 N N . VAL A 1 103 ? -2.841 -2.800 2.609 1.00 93.50 103 VAL A N 1
ATOM 785 C CA . VAL A 1 103 ? -2.292 -3.596 3.708 1.00 93.50 103 VAL A CA 1
ATOM 786 C C . VAL A 1 103 ? -1.332 -2.784 4.563 1.00 93.50 103 VAL A C 1
ATOM 788 O O . VAL A 1 103 ? -0.742 -1.811 4.103 1.00 93.50 103 VAL A O 1
ATOM 791 N N . VAL A 1 104 ? -1.151 -3.231 5.804 1.00 92.62 104 VAL A N 1
ATOM 792 C CA . VAL A 1 104 ? -0.172 -2.668 6.731 1.00 92.62 104 VAL A CA 1
ATOM 793 C C . VAL A 1 104 ? 0.841 -3.739 7.107 1.00 92.62 104 VAL A C 1
ATOM 795 O O . VAL A 1 104 ? 0.473 -4.844 7.520 1.00 92.62 104 VAL A O 1
ATOM 798 N N . LEU A 1 105 ? 2.121 -3.410 6.958 1.00 92.56 105 LEU A N 1
ATOM 799 C CA . LEU A 1 105 ? 3.253 -4.234 7.358 1.00 92.56 105 LEU A CA 1
ATOM 800 C C . LEU A 1 105 ? 3.848 -3.682 8.638 1.00 92.56 105 LEU A C 1
ATOM 802 O O . LEU A 1 105 ? 4.057 -2.479 8.765 1.00 92.56 105 LEU A O 1
ATOM 806 N N . TYR A 1 106 ? 4.177 -4.560 9.578 1.00 91.00 106 TYR A N 1
ATOM 807 C CA . TYR A 1 106 ? 4.792 -4.119 10.820 1.00 91.00 106 TYR A CA 1
ATOM 808 C C . TYR A 1 106 ? 5.812 -5.090 11.388 1.00 91.00 106 TYR A C 1
ATOM 810 O O . TYR A 1 106 ? 5.717 -6.310 11.228 1.00 91.00 106 TYR A O 1
ATOM 818 N N . GLY A 1 107 ? 6.798 -4.521 12.078 1.00 88.94 107 GLY A N 1
ATOM 819 C CA . GLY A 1 107 ? 7.830 -5.279 12.767 1.00 88.94 107 GLY A CA 1
ATOM 820 C C . GLY A 1 107 ? 7.299 -5.958 14.029 1.00 88.94 107 GLY A C 1
ATOM 821 O O . GLY A 1 107 ? 6.616 -5.351 14.858 1.00 88.94 107 GLY A O 1
ATOM 822 N N . ARG A 1 108 ? 7.669 -7.220 14.221 1.00 86.69 108 ARG A N 1
ATOM 823 C CA . ARG A 1 108 ? 7.457 -7.961 15.463 1.00 86.69 108 ARG A CA 1
ATOM 824 C C . ARG A 1 108 ? 8.778 -8.574 15.898 1.00 86.69 108 ARG A C 1
ATOM 826 O O . ARG A 1 108 ? 9.319 -9.446 15.226 1.00 86.69 108 ARG A O 1
ATOM 833 N N . VAL A 1 109 ? 9.293 -8.119 17.036 1.00 79.38 109 VAL A N 1
ATOM 834 C CA . VAL A 1 109 ? 10.494 -8.716 17.629 1.00 79.38 109 VAL A CA 1
ATOM 835 C C . VAL A 1 109 ? 10.115 -10.052 18.253 1.00 79.38 109 VAL A C 1
ATOM 837 O O . VAL A 1 109 ? 9.248 -10.111 19.124 1.00 79.38 109 VAL A O 1
ATOM 840 N N . ALA A 1 110 ? 10.781 -11.108 17.807 1.00 74.50 110 ALA A N 1
ATOM 841 C CA . ALA A 1 110 ? 10.977 -12.336 18.559 1.00 74.50 110 ALA A CA 1
ATOM 842 C C . ALA A 1 110 ? 12.426 -12.359 19.077 1.00 74.50 110 ALA A C 1
ATOM 844 O O . ALA A 1 110 ? 13.250 -11.549 18.658 1.00 74.50 110 ALA A O 1
ATOM 845 N N . THR A 1 111 ? 12.728 -13.259 20.011 1.00 72.94 111 THR A N 1
ATOM 846 C CA . THR A 1 111 ? 13.942 -13.252 20.850 1.00 72.94 111 THR A CA 1
ATOM 847 C C . THR A 1 111 ? 15.248 -12.999 20.084 1.00 72.94 111 THR A C 1
ATOM 849 O O . THR A 1 111 ? 16.098 -12.267 20.580 1.00 72.94 111 THR A O 1
ATOM 852 N N . GLU A 1 112 ? 15.376 -13.528 18.862 1.00 77.31 112 GLU A N 1
ATOM 853 C CA . GLU A 1 112 ? 16.578 -13.391 18.018 1.00 77.31 112 GLU A CA 1
ATOM 854 C C . GLU A 1 112 ? 16.288 -12.938 16.576 1.00 77.31 112 GLU A C 1
ATOM 856 O O . GLU A 1 112 ? 17.203 -12.796 15.769 1.00 77.31 112 GLU A O 1
ATOM 861 N N . VAL A 1 113 ? 15.020 -12.700 16.225 1.00 78.75 113 VAL A N 1
ATOM 862 C CA . VAL A 1 113 ? 14.615 -12.348 14.856 1.00 78.75 113 VAL A CA 1
ATOM 863 C C . VAL A 1 113 ? 13.570 -11.245 14.860 1.00 78.75 113 VAL A C 1
ATOM 865 O O . VAL A 1 113 ? 12.716 -11.170 15.743 1.00 78.75 113 VAL A O 1
ATOM 868 N N . VAL A 1 114 ? 13.602 -10.397 13.837 1.00 79.69 114 VAL A N 1
ATOM 869 C CA . VAL A 1 114 ? 12.504 -9.474 13.551 1.00 79.69 114 VAL A CA 1
ATOM 870 C C . VAL A 1 114 ? 11.656 -10.099 12.453 1.00 79.69 114 VAL A C 1
ATOM 872 O O . VAL A 1 114 ? 12.114 -10.230 11.321 1.00 79.69 114 VAL A O 1
ATOM 875 N N . ASP A 1 115 ? 10.431 -10.497 12.791 1.00 86.12 115 ASP A N 1
ATOM 876 C CA . ASP A 1 115 ? 9.439 -10.899 11.795 1.00 86.12 115 ASP A CA 1
ATOM 877 C C . ASP A 1 115 ? 8.727 -9.652 11.256 1.00 86.12 115 ASP A C 1
ATOM 879 O O . ASP A 1 115 ? 8.517 -8.676 11.982 1.00 86.12 115 ASP A O 1
ATOM 883 N N . ILE A 1 116 ? 8.337 -9.693 9.984 1.00 88.88 116 ILE A N 1
ATOM 884 C CA . ILE A 1 116 ? 7.498 -8.667 9.364 1.00 88.88 116 ILE A CA 1
ATOM 885 C C . ILE A 1 116 ? 6.127 -9.294 9.138 1.00 88.88 116 ILE A C 1
ATOM 887 O O . ILE A 1 116 ? 5.963 -10.238 8.357 1.00 88.88 116 ILE A O 1
ATOM 891 N N . ARG A 1 117 ? 5.139 -8.778 9.860 1.00 91.38 117 ARG A N 1
ATOM 892 C CA . ARG A 1 117 ? 3.754 -9.253 9.850 1.00 91.38 117 ARG A CA 1
ATOM 893 C C . ARG A 1 117 ? 2.911 -8.374 8.943 1.00 91.38 117 ARG A C 1
ATOM 895 O O . ARG A 1 117 ? 3.294 -7.245 8.648 1.00 91.38 117 ARG A O 1
ATOM 902 N N . LEU A 1 118 ? 1.778 -8.909 8.506 1.00 91.81 118 LEU A N 1
ATOM 903 C CA . LEU A 1 118 ? 0.822 -8.220 7.650 1.00 91.81 118 LEU A CA 1
ATOM 904 C C . LEU A 1 118 ? -0.601 -8.323 8.207 1.00 91.81 118 LEU A C 1
ATOM 906 O O . LEU A 1 118 ? -1.043 -9.406 8.604 1.00 91.81 118 LEU A O 1
ATOM 910 N N . CYS A 1 119 ? -1.334 -7.216 8.113 1.00 93.12 119 CYS A N 1
ATOM 911 C CA . CYS A 1 119 ? -2.792 -7.141 8.206 1.00 93.12 119 CYS A CA 1
ATOM 912 C C . CYS A 1 119 ? -3.370 -6.243 7.109 1.00 93.12 119 CYS A C 1
ATOM 914 O O . CYS A 1 119 ? -2.634 -5.628 6.339 1.00 93.12 119 CYS A O 1
ATOM 916 N N . THR A 1 120 ? -4.697 -6.187 7.004 1.00 93.44 120 THR A N 1
ATOM 917 C CA . THR A 1 120 ? -5.361 -5.204 6.137 1.00 93.44 120 THR A CA 1
ATOM 918 C C . THR A 1 120 ? -5.484 -3.871 6.863 1.00 93.44 120 THR A C 1
ATOM 920 O O . THR A 1 120 ? -5.590 -3.832 8.092 1.00 93.44 120 THR A O 1
ATOM 923 N N . TYR A 1 121 ? -5.554 -2.772 6.115 1.00 92.88 121 TYR A N 1
ATOM 924 C CA . TYR A 1 121 ? -5.827 -1.463 6.708 1.00 92.88 121 TYR A CA 1
ATOM 925 C C . TYR A 1 121 ? -7.184 -1.432 7.435 1.00 92.88 121 TYR A C 1
ATOM 927 O O . TYR A 1 121 ? -7.332 -0.813 8.489 1.00 92.88 121 TYR A O 1
ATOM 935 N N . LEU A 1 122 ? -8.164 -2.202 6.950 1.00 93.69 122 LEU A N 1
ATOM 936 C CA . LEU A 1 122 ? -9.449 -2.380 7.627 1.00 93.69 122 LEU A CA 1
ATOM 937 C C . LEU A 1 122 ? -9.322 -3.042 9.008 1.00 93.69 122 LEU A C 1
ATOM 939 O O . LEU A 1 122 ? -10.064 -2.664 9.914 1.00 93.69 122 LEU A O 1
ATOM 943 N N . ASP A 1 123 ? -8.387 -3.982 9.202 1.00 93.44 123 ASP A N 1
ATOM 944 C CA . ASP A 1 123 ? -8.133 -4.563 10.529 1.00 93.44 123 ASP A CA 1
ATOM 945 C C . ASP A 1 123 ? -7.620 -3.493 11.500 1.00 93.44 123 ASP A C 1
ATOM 947 O O . ASP A 1 123 ? -8.072 -3.431 12.644 1.00 93.44 123 ASP A O 1
ATOM 951 N N . VAL A 1 124 ? -6.726 -2.612 11.037 1.00 91.81 124 VAL A N 1
ATOM 952 C CA . VAL A 1 124 ? -6.212 -1.486 11.836 1.00 91.81 124 VAL A CA 1
ATOM 953 C C . VAL A 1 124 ? -7.343 -0.533 12.218 1.00 91.81 124 VAL A C 1
ATOM 955 O O . VAL A 1 124 ? -7.443 -0.115 13.371 1.00 91.81 124 VAL A O 1
ATOM 958 N N . LEU A 1 125 ? -8.257 -0.250 11.287 1.00 90.75 125 LEU A N 1
ATOM 959 C CA . LEU A 1 125 ? -9.433 0.582 11.548 1.00 90.75 125 LEU A CA 1
ATOM 960 C C . LEU A 1 125 ? -10.493 -0.099 12.430 1.00 90.75 125 LEU A C 1
ATOM 962 O O . LEU A 1 125 ? -11.389 0.595 12.918 1.00 90.75 125 LEU A O 1
ATOM 966 N N . GLY A 1 126 ? -10.383 -1.412 12.658 1.00 90.00 126 GLY A N 1
ATOM 967 C CA . GLY A 1 126 ? -11.342 -2.214 13.417 1.00 90.00 126 GLY A CA 1
ATOM 968 C C . GLY A 1 126 ? -12.640 -2.504 12.658 1.00 90.00 126 GLY A C 1
ATOM 969 O O . GLY A 1 126 ? -13.689 -2.620 13.283 1.00 90.00 126 GLY A O 1
ATOM 970 N N . LEU A 1 127 ? -12.581 -2.571 11.325 1.00 91.38 127 LEU A N 1
ATOM 971 C CA . LEU A 1 127 ? -13.742 -2.694 10.429 1.00 91.38 127 LEU A CA 1
ATOM 972 C C . LEU A 1 127 ? -13.884 -4.084 9.784 1.00 91.38 127 LEU A C 1
ATOM 974 O O . LEU A 1 127 ? -14.681 -4.278 8.864 1.00 91.38 127 LEU A O 1
ATOM 978 N N . THR A 1 128 ? -13.109 -5.059 10.245 1.00 89.19 128 THR A N 1
ATOM 979 C CA . THR A 1 128 ? -13.212 -6.474 9.868 1.00 89.19 128 THR A CA 1
ATOM 980 C C . THR A 1 128 ? -13.787 -7.291 11.025 1.00 89.19 128 THR A C 1
ATOM 982 O O . THR A 1 128 ? -13.674 -6.905 12.188 1.00 89.19 128 THR A O 1
ATOM 985 N N . ASN A 1 129 ? -14.407 -8.437 10.724 1.00 83.88 129 ASN A N 1
ATOM 986 C CA . ASN A 1 129 ? -14.915 -9.356 11.742 1.00 83.88 129 ASN A CA 1
ATOM 987 C C . ASN A 1 129 ? -14.528 -10.820 11.418 1.00 83.88 129 ASN A C 1
ATOM 989 O O . ASN A 1 129 ? -14.992 -11.339 10.402 1.00 83.88 129 ASN A O 1
ATOM 993 N N . PRO A 1 130 ? -13.703 -11.492 12.246 1.00 85.94 130 PRO A N 1
ATOM 994 C CA . PRO A 1 130 ? -12.959 -10.917 13.367 1.00 85.94 130 PRO A CA 1
ATOM 995 C C . PRO A 1 130 ? -11.847 -9.976 12.877 1.00 85.94 130 PRO A C 1
ATOM 997 O O . PRO A 1 130 ? -11.285 -10.168 11.796 1.00 85.94 130 PRO A O 1
ATOM 1000 N N . VAL A 1 131 ? -11.495 -8.986 13.701 1.00 84.00 131 VAL A N 1
ATOM 1001 C CA . VAL A 1 131 ? -10.288 -8.176 13.483 1.00 84.00 131 VAL A CA 1
ATOM 1002 C C . VAL A 1 131 ? -9.062 -9.074 13.606 1.00 84.00 131 VAL A C 1
ATOM 1004 O O . VAL A 1 131 ? -8.866 -9.705 14.645 1.00 84.00 131 VAL A O 1
ATOM 1007 N N . ASN A 1 132 ? -8.226 -9.123 12.566 1.00 86.94 132 ASN A N 1
ATOM 1008 C CA . ASN A 1 132 ? -7.009 -9.931 12.572 1.00 86.94 132 ASN A CA 1
ATOM 1009 C C . ASN A 1 132 ? -5.787 -9.087 12.201 1.00 86.94 132 ASN A C 1
ATOM 1011 O O . ASN A 1 132 ? -5.533 -8.820 11.030 1.00 86.94 132 ASN A O 1
ATOM 1015 N N . LEU A 1 133 ? -5.007 -8.699 13.210 1.00 84.06 133 LEU A N 1
ATOM 1016 C CA . LEU A 1 133 ? -3.785 -7.918 13.011 1.00 84.06 133 LEU A CA 1
ATOM 1017 C C . LEU A 1 133 ? -2.589 -8.776 12.562 1.00 84.06 133 LEU A C 1
ATOM 1019 O O . LEU A 1 133 ? -1.628 -8.228 12.055 1.00 84.06 133 LEU A O 1
ATOM 1023 N N . ASP A 1 134 ? -2.654 -10.105 12.663 1.00 83.56 134 ASP A N 1
ATOM 1024 C CA . ASP A 1 134 ? -1.555 -11.030 12.350 1.00 83.56 134 ASP A CA 1
ATOM 1025 C C . ASP A 1 134 ? -1.961 -12.007 11.221 1.00 83.56 134 ASP A C 1
ATOM 1027 O O . ASP A 1 134 ? -1.786 -13.223 11.336 1.00 83.56 134 ASP A O 1
ATOM 1031 N N . ARG A 1 135 ? -2.526 -11.502 10.111 1.00 79.12 135 ARG A N 1
ATOM 1032 C CA . ARG A 1 135 ? -3.085 -12.362 9.045 1.00 79.12 135 ARG A CA 1
ATOM 1033 C C . ARG A 1 135 ? -2.058 -13.315 8.444 1.00 79.12 135 ARG A C 1
ATOM 1035 O O . ARG A 1 135 ? -2.374 -14.473 8.182 1.00 79.12 135 ARG A O 1
ATOM 1042 N N . THR A 1 136 ? -0.850 -12.828 8.161 1.00 79.62 136 THR A N 1
ATOM 1043 C CA . THR A 1 136 ? 0.212 -13.622 7.523 1.00 79.62 136 THR A CA 1
ATOM 1044 C C . THR A 1 136 ? 1.588 -12.963 7.688 1.00 79.62 136 THR A C 1
ATOM 1046 O O . THR A 1 136 ? 1.702 -11.844 8.185 1.00 79.62 136 THR A O 1
ATOM 1049 N N . SER A 1 137 ? 2.646 -13.653 7.258 1.00 81.56 137 SER A N 1
ATOM 1050 C CA . SER A 1 137 ? 3.990 -13.073 7.136 1.00 81.56 137 SER A CA 1
ATOM 1051 C C . SER A 1 137 ? 4.104 -12.259 5.846 1.00 81.56 137 SER A C 1
ATOM 1053 O O . SER A 1 137 ? 3.685 -12.723 4.780 1.00 81.56 137 SER A O 1
ATOM 1055 N N . ALA A 1 138 ? 4.747 -11.093 5.914 1.00 84.69 138 ALA A N 1
ATOM 1056 C CA . ALA A 1 138 ? 5.033 -10.254 4.750 1.00 84.69 138 ALA A CA 1
ATOM 1057 C C . ALA A 1 138 ? 5.900 -10.972 3.699 1.00 84.69 138 ALA A C 1
ATOM 1059 O O . ALA A 1 138 ? 5.802 -10.673 2.510 1.00 84.69 138 ALA A O 1
ATOM 1060 N N . ARG A 1 139 ? 6.672 -11.998 4.092 1.00 82.25 139 ARG A N 1
ATOM 1061 C CA . ARG A 1 139 ? 7.404 -12.856 3.145 1.00 82.25 139 ARG A CA 1
ATOM 1062 C C . ARG A 1 139 ? 6.467 -13.537 2.146 1.00 82.25 139 ARG A C 1
ATOM 1064 O O . ARG A 1 139 ? 6.796 -13.638 0.969 1.00 82.25 139 ARG A O 1
ATOM 1071 N N . LYS A 1 140 ? 5.296 -14.000 2.601 1.00 85.75 140 LYS A N 1
ATOM 1072 C CA . LYS A 1 140 ? 4.297 -14.625 1.718 1.00 85.75 140 LYS A CA 1
ATOM 1073 C C . LYS A 1 140 ? 3.701 -13.607 0.749 1.00 85.75 140 LYS A C 1
ATOM 1075 O O . LYS A 1 140 ? 3.425 -13.973 -0.388 1.00 85.75 140 LYS A O 1
ATOM 1080 N N . LEU A 1 141 ? 3.551 -12.349 1.175 1.00 88.88 141 LEU A N 1
ATOM 1081 C CA . LEU A 1 141 ? 3.121 -11.271 0.286 1.00 88.88 141 LEU A CA 1
ATOM 1082 C C . LEU A 1 141 ? 4.159 -11.019 -0.813 1.00 88.88 141 LEU A C 1
ATOM 1084 O O . LEU A 1 141 ? 3.784 -10.998 -1.976 1.00 88.88 141 LEU A O 1
ATOM 1088 N N . ALA A 1 142 ? 5.445 -10.893 -0.472 1.00 87.81 142 ALA A N 1
ATOM 1089 C CA . ALA A 1 142 ? 6.501 -10.665 -1.463 1.00 87.81 142 ALA A CA 1
ATOM 1090 C C . ALA A 1 142 ? 6.535 -11.765 -2.542 1.00 87.81 142 ALA A C 1
ATOM 1092 O O . ALA A 1 142 ? 6.592 -11.470 -3.733 1.00 87.81 142 ALA A O 1
ATOM 1093 N N . VAL A 1 143 ? 6.415 -13.034 -2.132 1.00 86.31 143 VAL A N 1
ATOM 1094 C CA . VAL A 1 143 ? 6.334 -14.174 -3.063 1.00 86.31 143 VAL A CA 1
ATOM 1095 C C . VAL A 1 143 ? 5.069 -14.112 -3.922 1.00 86.31 143 VAL A C 1
ATOM 1097 O O . VAL A 1 143 ? 5.142 -14.333 -5.126 1.00 86.31 143 VAL A O 1
ATOM 1100 N N . HIS A 1 144 ? 3.914 -13.796 -3.331 1.00 86.19 144 HIS A N 1
ATOM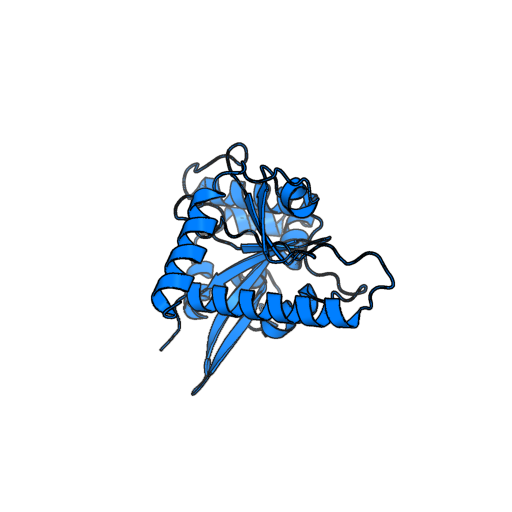 1101 C CA . HIS A 1 144 ? 2.661 -13.701 -4.080 1.00 86.19 144 HIS A CA 1
ATOM 1102 C C . HIS A 1 144 ? 2.663 -12.538 -5.080 1.00 86.19 144 HIS A C 1
ATOM 1104 O O . HIS A 1 144 ? 2.173 -12.697 -6.187 1.00 86.19 144 HIS A O 1
ATOM 1110 N N . LEU A 1 145 ? 3.236 -11.385 -4.730 1.00 86.56 145 LEU A N 1
ATOM 1111 C CA . LEU A 1 145 ? 3.378 -10.260 -5.660 1.00 86.56 145 LEU A CA 1
ATOM 1112 C C . LEU A 1 145 ? 4.304 -10.615 -6.834 1.00 86.56 145 LEU A C 1
ATOM 1114 O O . LEU A 1 145 ? 4.029 -10.244 -7.973 1.00 86.56 145 LEU A O 1
ATOM 1118 N N . ALA A 1 146 ? 5.381 -11.359 -6.573 1.00 83.81 146 ALA A N 1
ATOM 1119 C CA . ALA A 1 146 ? 6.295 -11.831 -7.610 1.00 83.81 146 ALA A CA 1
ATOM 1120 C C . ALA A 1 146 ? 5.677 -12.909 -8.522 1.00 83.81 146 ALA A C 1
ATOM 1122 O O . ALA A 1 146 ? 6.021 -12.987 -9.700 1.00 83.81 146 ALA A O 1
ATOM 1123 N N . ASN A 1 147 ? 4.771 -13.734 -7.991 1.00 83.44 147 ASN A N 1
ATOM 1124 C CA . ASN A 1 147 ? 4.099 -14.808 -8.719 1.00 83.44 147 ASN A CA 1
ATOM 1125 C C . ASN A 1 147 ? 2.626 -14.932 -8.283 1.00 83.44 147 ASN A C 1
ATOM 1127 O O . ASN A 1 147 ? 2.300 -15.779 -7.437 1.00 83.44 147 ASN A O 1
ATOM 1131 N N . PRO A 1 148 ? 1.742 -14.070 -8.815 1.00 79.12 148 PRO A N 1
ATOM 1132 C CA . PRO A 1 148 ? 0.350 -14.014 -8.393 1.00 79.12 148 PRO A CA 1
ATOM 1133 C C . PRO A 1 148 ? -0.407 -15.275 -8.808 1.00 79.12 148 PRO A C 1
ATOM 1135 O O . PRO A 1 148 ? -0.276 -15.773 -9.925 1.00 79.12 148 PRO A O 1
ATOM 1138 N N . ALA A 1 149 ? -1.229 -15.789 -7.894 1.00 75.44 149 ALA A N 1
ATOM 1139 C CA . ALA A 1 149 ? -2.120 -16.904 -8.185 1.00 75.44 149 ALA A CA 1
ATOM 1140 C C . ALA A 1 149 ? -3.371 -16.383 -8.927 1.00 75.44 149 ALA A C 1
ATOM 1142 O O . ALA A 1 149 ? -4.010 -15.457 -8.414 1.00 75.44 149 ALA A O 1
ATOM 1143 N N . PRO A 1 150 ? -3.757 -16.955 -10.087 1.00 70.75 150 PRO A N 1
ATOM 1144 C CA . PRO A 1 150 ? -4.867 -16.441 -10.899 1.00 70.75 150 PRO A CA 1
ATOM 1145 C C . PRO A 1 150 ? -6.218 -16.411 -10.170 1.00 70.75 150 PRO A C 1
ATOM 1147 O O . PRO A 1 150 ? -7.061 -15.563 -10.442 1.00 70.75 150 PRO A O 1
ATOM 1150 N N . ASP A 1 151 ? -6.426 -17.339 -9.236 1.00 74.62 151 ASP A N 1
ATOM 1151 C CA . ASP A 1 151 ? -7.667 -17.538 -8.485 1.00 74.62 151 ASP A CA 1
ATOM 1152 C C . ASP A 1 151 ? -7.790 -16.635 -7.247 1.00 74.62 151 ASP A C 1
ATOM 1154 O O . ASP A 1 151 ? -8.863 -16.546 -6.648 1.00 74.62 151 ASP A O 1
ATOM 1158 N N . LYS A 1 152 ? -6.703 -15.968 -6.838 1.00 68.81 152 LYS A N 1
ATOM 1159 C CA . LYS A 1 152 ? -6.656 -15.120 -5.635 1.00 68.81 152 LYS A CA 1
ATOM 1160 C C . LYS A 1 152 ? -5.892 -13.832 -5.900 1.00 68.81 152 LYS A C 1
ATOM 1162 O O . LYS A 1 152 ? -4.846 -13.609 -5.288 1.00 68.81 152 LYS A O 1
ATOM 1167 N N . PRO A 1 153 ? -6.385 -12.975 -6.801 1.00 71.94 153 PRO A N 1
ATOM 1168 C CA . PRO A 1 153 ? -5.659 -11.776 -7.148 1.00 71.94 153 PRO A CA 1
ATOM 1169 C C . PRO A 1 153 ? -5.731 -10.793 -5.964 1.00 71.94 153 PRO A C 1
ATOM 1171 O O . PRO A 1 153 ? -6.810 -10.382 -5.527 1.00 71.94 153 PRO A O 1
ATOM 1174 N N . ILE A 1 154 ? -4.568 -10.400 -5.445 1.00 84.88 154 ILE A N 1
ATOM 1175 C CA . ILE A 1 154 ? -4.411 -9.313 -4.464 1.00 84.88 154 ILE A CA 1
ATOM 1176 C C . ILE A 1 154 ? -4.228 -7.985 -5.216 1.00 84.88 154 ILE A C 1
ATOM 1178 O O . ILE A 1 154 ? -3.812 -7.979 -6.376 1.00 84.88 154 ILE A O 1
ATOM 1182 N N . GLY A 1 155 ? -4.592 -6.865 -4.594 1.00 90.06 155 GLY A N 1
ATOM 1183 C CA . GLY A 1 155 ? -4.477 -5.536 -5.186 1.00 90.06 155 GLY A CA 1
ATOM 1184 C C . GLY A 1 155 ? -5.697 -5.104 -5.998 1.00 90.06 155 GLY A C 1
ATOM 1185 O O . GLY A 1 155 ? -6.731 -5.773 -6.026 1.00 90.06 155 GLY A O 1
ATOM 1186 N N . LEU A 1 156 ? -5.577 -3.959 -6.661 1.00 90.50 156 LEU A N 1
ATOM 1187 C CA . LEU A 1 156 ? -6.599 -3.344 -7.512 1.00 90.50 156 LEU A CA 1
ATOM 1188 C C . LEU A 1 156 ? -6.029 -3.095 -8.904 1.00 90.50 156 LEU A C 1
ATOM 1190 O O . LEU A 1 156 ? -4.823 -2.942 -9.045 1.00 90.50 156 LEU A O 1
ATOM 1194 N N . ALA A 1 157 ? -6.877 -3.016 -9.928 1.00 88.38 157 ALA A N 1
ATOM 1195 C CA . ALA A 1 157 ? -6.424 -2.475 -11.209 1.00 88.38 157 ALA A CA 1
ATOM 1196 C C . ALA A 1 157 ? -5.919 -1.025 -11.017 1.00 88.38 157 ALA A C 1
ATOM 1198 O O . ALA A 1 157 ? -6.458 -0.333 -10.147 1.00 88.38 157 ALA A O 1
ATOM 1199 N N . PRO A 1 158 ? -4.947 -0.545 -11.811 1.00 83.12 158 PRO A N 1
ATOM 1200 C CA . PRO A 1 158 ? -4.349 0.784 -11.652 1.00 83.12 158 PRO A CA 1
ATOM 1201 C C . PRO A 1 158 ? -5.361 1.933 -11.520 1.00 83.12 158 PRO A C 1
ATOM 1203 O O . PRO A 1 158 ? -5.348 2.649 -10.520 1.00 83.12 158 PRO A O 1
ATOM 1206 N N . ALA A 1 159 ? -6.337 2.021 -12.429 1.00 83.56 159 ALA A N 1
ATOM 1207 C CA . ALA A 1 159 ? -7.397 3.032 -12.369 1.00 83.56 159 ALA A CA 1
ATOM 1208 C C . ALA A 1 159 ? -8.233 2.960 -11.073 1.00 83.56 159 ALA A C 1
ATOM 1210 O O . ALA A 1 159 ? -8.521 3.981 -10.452 1.00 83.56 159 ALA A O 1
ATOM 1211 N N . ALA A 1 160 ? -8.573 1.751 -10.616 1.00 88.69 160 ALA A N 1
ATOM 1212 C CA . ALA A 1 160 ? -9.303 1.557 -9.362 1.00 88.69 160 ALA A CA 1
ATOM 1213 C C . ALA A 1 160 ? -8.440 1.889 -8.132 1.00 88.69 160 ALA A C 1
ATOM 1215 O O . ALA A 1 160 ? -8.959 2.349 -7.115 1.00 88.69 160 ALA A O 1
ATOM 1216 N N . MET A 1 161 ? -7.121 1.679 -8.214 1.00 88.44 161 MET A N 1
ATOM 1217 C CA . MET A 1 161 ? -6.182 2.100 -7.175 1.00 88.44 161 MET A CA 1
ATOM 1218 C C . MET A 1 161 ? -6.117 3.625 -7.073 1.00 88.44 161 MET A C 1
ATOM 1220 O O . MET A 1 161 ? -6.157 4.170 -5.972 1.00 88.44 161 MET A O 1
ATOM 1224 N N . LEU A 1 162 ? -6.060 4.317 -8.210 1.00 82.81 162 LEU A N 1
ATOM 1225 C CA . LEU A 1 162 ? -6.080 5.777 -8.270 1.00 82.81 162 LEU A CA 1
ATOM 1226 C C . LEU A 1 162 ? -7.369 6.354 -7.677 1.00 82.81 162 LEU A C 1
ATOM 1228 O O . LEU A 1 162 ? -7.311 7.262 -6.848 1.00 82.81 162 LEU A O 1
ATOM 1232 N N . GLU A 1 163 ? -8.525 5.791 -8.036 1.00 87.00 163 GLU A N 1
ATOM 1233 C CA . GLU A 1 163 ? -9.818 6.179 -7.460 1.00 87.00 163 GLU A CA 1
ATOM 1234 C C . GLU A 1 163 ? -9.845 5.958 -5.939 1.00 87.00 163 GLU A C 1
ATOM 1236 O O . GLU A 1 163 ? -10.221 6.856 -5.178 1.00 87.00 163 GLU A O 1
ATOM 1241 N N . TYR A 1 164 ? -9.380 4.789 -5.485 1.00 90.62 164 TYR A N 1
ATOM 1242 C CA . TYR A 1 164 ? -9.278 4.455 -4.067 1.00 90.62 164 TYR A CA 1
ATOM 1243 C C . TYR A 1 164 ? -8.400 5.451 -3.301 1.00 90.62 164 TYR A C 1
ATOM 1245 O O . TYR A 1 164 ? -8.828 5.988 -2.275 1.00 90.62 164 TYR A O 1
ATOM 1253 N N . LEU A 1 165 ? -7.193 5.724 -3.803 1.00 85.69 165 LEU A N 1
ATOM 1254 C CA . LEU A 1 165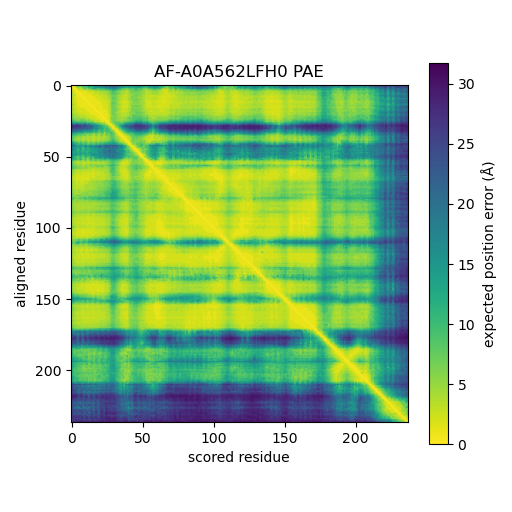 ? -6.265 6.675 -3.199 1.00 85.69 165 LEU A CA 1
ATOM 1255 C C . LEU A 1 165 ? -6.883 8.075 -3.182 1.00 85.69 165 LEU A C 1
ATOM 1257 O O . LEU A 1 165 ? -6.927 8.707 -2.128 1.00 85.69 165 LEU A O 1
ATOM 1261 N N . GLY A 1 166 ? -7.450 8.538 -4.299 1.00 82.56 166 GLY A N 1
ATOM 1262 C CA . GLY A 1 166 ? -8.130 9.830 -4.388 1.00 82.56 166 GLY A CA 1
ATOM 1263 C C . GLY A 1 166 ? -9.224 9.990 -3.330 1.00 82.56 166 GLY A C 1
ATOM 1264 O O . GLY A 1 166 ? -9.263 11.003 -2.623 1.00 82.56 166 GLY A O 1
ATOM 1265 N N . ARG A 1 167 ? -10.057 8.957 -3.146 1.00 88.19 167 ARG A N 1
ATOM 1266 C CA . ARG A 1 167 ? -11.106 8.931 -2.118 1.00 88.19 167 ARG A CA 1
ATOM 1267 C C . ARG A 1 167 ? -10.535 8.918 -0.701 1.00 88.19 167 ARG A C 1
ATOM 1269 O O . ARG A 1 167 ? -10.976 9.709 0.134 1.00 88.19 167 ARG A O 1
ATOM 1276 N N . LEU A 1 168 ? -9.547 8.061 -0.432 1.00 87.38 168 LEU A N 1
ATOM 1277 C CA . LEU A 1 168 ? -8.877 7.964 0.869 1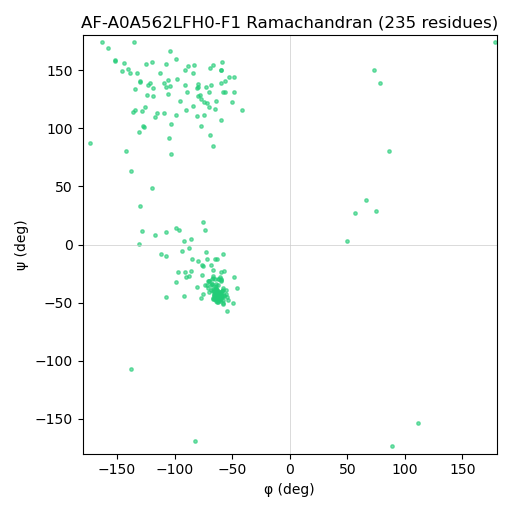.00 87.38 168 LEU A CA 1
ATOM 1278 C C . LEU A 1 168 ? -8.274 9.310 1.274 1.00 87.38 168 LEU A C 1
ATOM 1280 O O . LEU A 1 168 ? -8.443 9.762 2.406 1.00 87.38 168 LEU A O 1
ATOM 1284 N N . ARG A 1 169 ? -7.624 9.982 0.328 1.00 80.12 169 ARG A N 1
ATOM 1285 C CA . ARG A 1 169 ? -7.062 11.310 0.523 1.00 80.12 169 ARG A CA 1
ATOM 1286 C C . ARG A 1 169 ? -8.110 12.360 0.818 1.00 80.12 169 ARG A C 1
ATOM 1288 O O . ARG A 1 169 ? -7.878 13.140 1.730 1.00 80.12 169 ARG A O 1
ATOM 1295 N N . ALA A 1 170 ? -9.217 12.418 0.078 1.00 81.75 170 ALA A N 1
ATOM 1296 C CA . ALA A 1 170 ? -10.261 13.408 0.342 1.00 81.75 170 ALA A CA 1
ATOM 1297 C C . ALA A 1 170 ? -10.692 13.336 1.819 1.00 81.75 170 ALA A C 1
ATOM 1299 O O . ALA A 1 170 ? -10.620 14.329 2.541 1.00 81.75 170 ALA A O 1
ATOM 1300 N N . LEU A 1 171 ? -10.945 12.114 2.297 1.00 84.25 171 LEU A N 1
ATOM 1301 C CA . LEU A 1 171 ? -11.340 11.819 3.676 1.00 84.25 171 LEU A CA 1
ATOM 1302 C C . LEU A 1 171 ? -10.232 12.090 4.716 1.00 84.25 171 LEU A C 1
ATOM 1304 O O . LEU A 1 171 ? -10.539 12.416 5.860 1.00 84.25 171 LEU A O 1
ATOM 1308 N N . ARG A 1 172 ? -8.947 11.956 4.350 1.00 77.31 172 ARG A N 1
ATOM 1309 C CA . ARG A 1 172 ? -7.799 12.296 5.220 1.00 77.31 172 ARG A CA 1
ATOM 1310 C C . ARG A 1 172 ? -7.498 13.807 5.225 1.00 77.31 172 ARG A C 1
ATOM 1312 O O . ARG A 1 172 ? -7.136 14.352 6.262 1.00 77.31 172 ARG A O 1
ATOM 1319 N N . SER A 1 173 ? -7.661 14.493 4.094 1.00 65.12 173 SER A N 1
ATOM 1320 C CA . SER A 1 173 ? -7.356 15.921 3.909 1.00 65.12 173 SER A CA 1
ATOM 1321 C C . SER A 1 173 ? -8.335 16.842 4.637 1.00 65.12 173 SER A C 1
ATOM 1323 O O . SER A 1 173 ? -7.917 17.870 5.167 1.00 65.12 173 SER A O 1
ATOM 1325 N N . GLU A 1 174 ? -9.599 16.423 4.770 1.00 56.19 174 GLU A N 1
ATOM 1326 C CA . GLU A 1 174 ? -10.585 17.060 5.654 1.00 56.19 174 GLU A CA 1
ATOM 1327 C C . GLU A 1 174 ? -10.113 17.111 7.121 1.00 56.19 174 GLU A C 1
ATOM 1329 O O . GLU A 1 174 ? -10.559 17.970 7.876 1.00 56.19 174 GLU A O 1
ATOM 1334 N N . GLN A 1 175 ? -9.181 16.235 7.526 1.00 54.34 175 GLN A N 1
ATOM 1335 C CA . GLN A 1 175 ? -8.648 16.172 8.891 1.00 54.34 175 GLN A CA 1
ATOM 1336 C C . GLN A 1 175 ? -7.314 16.913 9.084 1.00 54.34 175 GLN A C 1
ATOM 1338 O O . GLN A 1 175 ? -6.988 17.262 10.215 1.00 54.34 175 GLN A O 1
ATOM 1343 N N . ILE A 1 176 ? -6.523 17.120 8.023 1.00 49.56 176 ILE A N 1
ATOM 1344 C CA . ILE A 1 176 ? -5.126 17.603 8.125 1.00 49.56 176 ILE A CA 1
ATOM 1345 C C . ILE A 1 176 ? -4.956 19.034 7.569 1.00 49.56 176 ILE A C 1
ATOM 1347 O O . ILE A 1 176 ? -3.930 19.671 7.791 1.00 49.56 176 ILE A O 1
ATOM 1351 N N . GLY A 1 177 ? -5.981 19.600 6.923 1.00 43.06 177 GLY A N 1
ATOM 1352 C CA . GLY A 1 177 ? -5.827 20.835 6.155 1.00 43.06 177 GLY A CA 1
ATOM 1353 C C . GLY A 1 177 ? -5.185 20.526 4.800 1.00 43.06 177 GLY A C 1
ATOM 1354 O O . GLY A 1 177 ? -4.332 19.651 4.672 1.00 43.06 177 GLY A O 1
ATOM 1355 N N . ALA A 1 178 ? -5.674 21.177 3.747 1.00 43.75 178 ALA A N 1
ATOM 1356 C CA . ALA A 1 178 ? -5.399 20.802 2.364 1.00 43.75 178 ALA A CA 1
ATOM 1357 C C . ALA A 1 178 ? -3.894 20.829 2.014 1.00 43.75 178 ALA A C 1
ATOM 1359 O O . ALA A 1 178 ? -3.320 21.897 1.819 1.00 43.75 178 ALA A O 1
ATOM 1360 N N . GLY A 1 179 ? -3.277 19.653 1.868 1.00 41.31 179 GLY A N 1
ATOM 1361 C CA . GLY A 1 179 ? -1.908 19.492 1.371 1.00 41.31 179 GLY A CA 1
ATOM 1362 C C . GLY A 1 179 ? -1.853 18.712 0.055 1.00 41.31 179 GLY A C 1
ATOM 1363 O O . GLY A 1 179 ? -2.129 17.518 0.048 1.00 41.31 179 GLY A O 1
ATOM 1364 N N . GLY A 1 180 ? -1.526 19.409 -1.045 1.00 47.44 180 GLY A N 1
ATOM 1365 C CA . GLY A 1 180 ? -0.784 18.918 -2.232 1.00 47.44 180 GLY A CA 1
ATOM 1366 C C . GLY A 1 180 ? -1.540 18.226 -3.373 1.00 47.44 180 GLY A C 1
ATOM 1367 O O . GLY A 1 180 ? -1.534 17.018 -3.396 1.00 47.44 180 GLY A O 1
ATOM 1368 N N . ARG A 1 181 ? -2.209 18.910 -4.311 1.00 47.91 181 ARG A N 1
ATOM 1369 C CA . ARG A 1 181 ? -3.013 18.279 -5.396 1.00 47.91 181 ARG A CA 1
ATOM 1370 C C . ARG A 1 181 ? -2.236 17.220 -6.213 1.00 47.91 181 ARG A C 1
ATOM 1372 O O . ARG A 1 181 ? -1.099 17.461 -6.579 1.00 47.91 181 ARG A O 1
ATOM 1379 N N . TRP A 1 182 ? -2.928 16.148 -6.628 1.00 50.41 182 TRP A N 1
ATOM 1380 C CA . TRP A 1 182 ? -2.426 15.090 -7.532 1.00 50.41 182 TRP A CA 1
ATOM 1381 C C . TRP A 1 182 ? -1.743 15.603 -8.813 1.00 50.41 182 TRP A C 1
ATOM 1383 O O . TRP A 1 182 ? -0.917 14.903 -9.382 1.00 50.41 182 TRP A O 1
ATOM 1393 N N . ALA A 1 183 ? -2.122 16.790 -9.296 1.00 48.25 183 ALA A N 1
ATOM 1394 C CA . ALA A 1 183 ? -1.714 17.292 -10.607 1.00 48.25 183 ALA A CA 1
ATOM 1395 C C . ALA A 1 183 ? -0.215 17.633 -10.720 1.00 48.25 183 ALA A C 1
ATOM 1397 O O . ALA A 1 183 ? 0.282 17.705 -11.838 1.00 48.25 183 ALA A O 1
ATOM 1398 N N . ASP A 1 184 ? 0.486 17.802 -9.592 1.00 54.41 184 ASP A N 1
ATOM 1399 C CA . ASP A 1 184 ? 1.896 18.219 -9.558 1.00 54.41 184 ASP A CA 1
ATOM 1400 C C . ASP A 1 184 ? 2.825 17.149 -8.936 1.00 54.41 184 ASP A C 1
ATOM 1402 O O . ASP A 1 184 ? 3.996 17.419 -8.664 1.00 54.41 184 ASP A O 1
ATOM 1406 N N . GLU A 1 185 ? 2.321 15.938 -8.666 1.00 62.12 185 GLU A N 1
ATOM 1407 C CA . GLU A 1 185 ? 3.087 14.868 -8.012 1.00 62.12 185 GLU A CA 1
ATOM 1408 C C . GLU A 1 185 ? 3.822 13.994 -9.045 1.00 62.12 185 GLU A C 1
ATOM 1410 O O . GLU A 1 185 ? 3.211 13.286 -9.848 1.00 62.12 185 GLU A O 1
ATOM 1415 N N . THR A 1 186 ? 5.156 14.015 -9.005 1.00 65.19 186 THR A N 1
ATOM 1416 C CA . THR A 1 186 ? 6.005 13.128 -9.812 1.00 65.19 186 THR A CA 1
ATOM 1417 C C . THR A 1 186 ? 6.170 11.780 -9.114 1.00 65.19 186 THR A C 1
ATOM 1419 O O . THR A 1 186 ? 6.737 11.688 -8.028 1.00 65.19 186 THR A O 1
ATOM 1422 N N . TRP A 1 187 ? 5.728 10.710 -9.761 1.00 70.12 187 TRP A N 1
ATOM 1423 C CA . TRP A 1 187 ? 5.909 9.331 -9.317 1.00 70.12 187 TRP A CA 1
ATOM 1424 C C . TRP A 1 187 ? 7.310 8.861 -9.693 1.00 70.12 187 TRP A C 1
ATOM 1426 O O . TRP A 1 187 ? 7.723 9.064 -10.830 1.00 70.12 187 TRP A O 1
ATOM 1436 N N . LEU A 1 188 ? 8.032 8.209 -8.778 1.00 70.12 188 LEU A N 1
ATOM 1437 C CA . LEU A 1 188 ? 9.341 7.613 -9.061 1.00 70.12 188 LEU A CA 1
ATOM 1438 C C . LEU A 1 188 ? 9.252 6.100 -8.918 1.00 70.12 188 LEU A C 1
ATOM 1440 O O . LEU A 1 188 ? 9.082 5.577 -7.816 1.00 70.12 188 LEU A O 1
ATOM 1444 N N . GLY A 1 189 ? 9.410 5.408 -10.036 1.00 71.94 189 GLY A N 1
ATOM 1445 C CA . GLY A 1 189 ? 9.375 3.961 -10.132 1.00 71.94 189 GLY A CA 1
ATOM 1446 C C . GLY A 1 189 ? 10.761 3.413 -10.378 1.00 71.94 189 GLY A C 1
ATOM 1447 O O . GLY A 1 189 ? 11.484 3.914 -11.235 1.00 71.94 189 GLY A O 1
ATOM 1448 N N . VAL A 1 190 ? 11.126 2.358 -9.660 1.00 70.69 190 VAL A N 1
ATOM 1449 C CA . VAL A 1 190 ? 12.374 1.633 -9.906 1.00 70.69 190 VAL A CA 1
ATOM 1450 C C . VAL A 1 190 ? 12.053 0.194 -10.278 1.00 70.69 190 VAL A C 1
ATOM 1452 O O . VAL A 1 190 ? 11.227 -0.453 -9.638 1.00 70.69 190 VAL A O 1
ATOM 1455 N N . ALA A 1 191 ? 12.717 -0.294 -11.320 1.00 68.75 191 ALA A N 1
ATOM 1456 C CA . ALA A 1 191 ? 12.514 -1.607 -11.905 1.00 68.75 191 ALA A CA 1
ATOM 1457 C C . ALA A 1 191 ? 13.836 -2.212 -12.390 1.00 68.75 191 ALA A C 1
ATOM 1459 O O . ALA A 1 191 ? 14.778 -1.500 -12.722 1.00 68.75 191 ALA A O 1
ATOM 1460 N N . HIS A 1 192 ? 13.895 -3.541 -12.495 1.00 65.25 192 HIS A N 1
ATOM 1461 C CA . HIS A 1 192 ? 15.007 -4.238 -13.143 1.00 65.25 192 HIS A CA 1
ATOM 1462 C C . HIS A 1 192 ? 14.600 -4.705 -14.550 1.00 65.25 192 HIS A C 1
ATOM 1464 O O . HIS A 1 192 ? 13.859 -5.683 -14.709 1.00 65.25 192 HIS A O 1
ATOM 1470 N N . GLY A 1 193 ? 15.076 -3.996 -15.572 1.00 64.31 193 GLY A N 1
ATOM 1471 C CA . GLY A 1 193 ? 14.870 -4.299 -16.988 1.00 64.31 193 GLY A CA 1
ATOM 1472 C C . GLY A 1 193 ? 15.836 -5.357 -17.532 1.00 64.31 193 GLY A C 1
ATOM 1473 O O . GLY A 1 193 ? 16.530 -6.035 -16.776 1.00 64.31 193 GLY A O 1
ATOM 1474 N N . ALA A 1 194 ? 15.854 -5.518 -18.859 1.00 62.22 194 ALA A N 1
ATOM 1475 C CA . ALA A 1 194 ? 16.804 -6.397 -19.549 1.00 62.22 194 ALA A CA 1
ATOM 1476 C C . ALA A 1 194 ? 18.247 -5.863 -19.469 1.00 62.22 194 ALA A C 1
ATOM 1478 O O . ALA A 1 194 ? 19.176 -6.643 -19.294 1.00 62.22 194 ALA A O 1
ATOM 1479 N N . ASP A 1 195 ? 18.404 -4.537 -19.505 1.00 64.31 195 ASP A N 1
ATOM 1480 C CA . ASP A 1 195 ? 19.700 -3.845 -19.516 1.00 64.31 195 ASP A CA 1
ATOM 1481 C C . ASP A 1 195 ? 20.159 -3.390 -18.114 1.00 64.31 195 ASP A C 1
ATOM 1483 O O . ASP A 1 195 ? 21.090 -2.599 -17.984 1.00 64.31 195 ASP A O 1
ATOM 1487 N N . GLY A 1 196 ? 19.504 -3.878 -17.052 1.00 66.50 196 GLY A N 1
ATOM 1488 C CA . GLY A 1 196 ? 19.821 -3.552 -15.657 1.00 66.50 196 GLY A CA 1
ATOM 1489 C C . GLY A 1 196 ? 18.757 -2.709 -14.950 1.00 66.50 196 GLY A C 1
ATOM 1490 O O . GLY A 1 196 ? 17.566 -2.782 -15.264 1.00 66.50 196 GLY A O 1
ATOM 1491 N N . LEU A 1 197 ? 19.177 -1.945 -13.938 1.00 69.50 197 LEU A N 1
ATOM 1492 C CA . LEU A 1 197 ? 18.291 -1.097 -13.137 1.00 69.50 197 LEU A CA 1
ATOM 1493 C C . LEU A 1 197 ? 17.795 0.095 -13.966 1.00 69.50 197 LEU A C 1
ATOM 1495 O O . LEU A 1 197 ? 18.588 0.812 -14.568 1.00 69.50 197 LEU A O 1
ATOM 1499 N N . VAL A 1 198 ? 16.488 0.335 -13.944 1.00 69.00 198 VAL A N 1
ATOM 1500 C CA . VAL A 1 198 ? 15.846 1.487 -14.574 1.00 69.00 198 VAL A CA 1
ATOM 1501 C C . VAL A 1 198 ? 15.055 2.234 -13.510 1.00 69.00 198 VAL A C 1
ATOM 1503 O O . VAL A 1 198 ? 14.243 1.640 -12.800 1.00 69.00 198 VAL A O 1
ATOM 1506 N N . ALA A 1 199 ? 15.285 3.540 -13.418 1.00 73.81 199 ALA A N 1
ATOM 1507 C CA . ALA A 1 199 ? 14.435 4.460 -12.680 1.00 73.81 199 ALA A CA 1
ATOM 1508 C C . ALA A 1 199 ? 13.630 5.286 -13.688 1.00 73.81 199 ALA A C 1
ATOM 1510 O O . ALA A 1 199 ? 14.198 5.824 -14.638 1.00 73.81 199 ALA A O 1
ATOM 1511 N N . VAL A 1 200 ? 12.317 5.357 -13.500 1.00 71.38 200 VAL A N 1
ATOM 1512 C CA . VAL A 1 200 ? 11.400 6.138 -14.334 1.00 71.38 200 VAL A CA 1
ATOM 1513 C C . VAL A 1 200 ? 10.638 7.117 -13.465 1.00 71.38 200 VAL A C 1
ATOM 1515 O O . VAL A 1 200 ? 10.177 6.771 -12.377 1.00 71.38 200 VAL A O 1
ATOM 1518 N N . THR A 1 201 ? 10.494 8.338 -13.960 1.00 73.25 201 THR A N 1
ATOM 1519 C CA . THR A 1 201 ? 9.547 9.299 -13.408 1.00 73.25 201 THR A CA 1
ATOM 1520 C C . THR A 1 201 ? 8.276 9.293 -14.240 1.00 73.25 201 THR A C 1
ATOM 1522 O O . THR A 1 201 ? 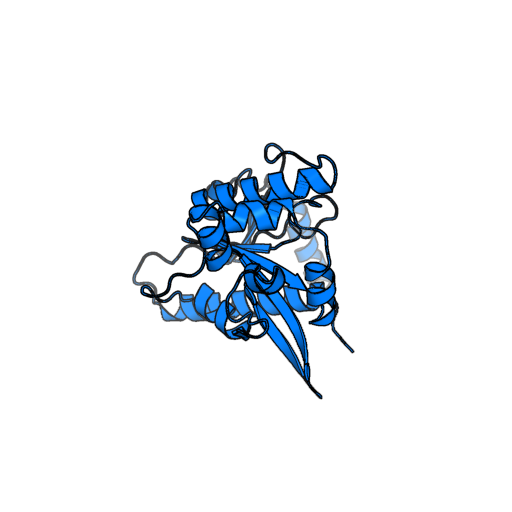8.348 9.165 -15.459 1.00 73.25 201 THR A O 1
ATOM 1525 N N . ALA A 1 202 ? 7.121 9.440 -13.602 1.00 69.94 202 ALA A N 1
ATOM 1526 C CA . ALA A 1 202 ? 5.838 9.507 -14.286 1.00 69.94 202 ALA A CA 1
ATOM 1527 C C . ALA A 1 202 ? 4.923 10.548 -13.636 1.00 69.94 202 ALA A C 1
ATOM 1529 O O . ALA A 1 202 ? 5.000 10.794 -12.436 1.00 69.94 202 ALA A O 1
ATOM 1530 N N . THR A 1 203 ? 4.027 11.138 -14.420 1.00 70.81 203 THR A N 1
ATOM 1531 C CA . THR A 1 203 ? 3.006 12.086 -13.935 1.00 70.81 203 THR A CA 1
ATOM 1532 C C . THR A 1 203 ? 1.725 11.387 -13.472 1.00 70.81 203 THR A C 1
ATOM 1534 O O . THR A 1 203 ? 0.801 12.029 -12.980 1.00 70.81 203 THR A O 1
ATOM 1537 N N . SER A 1 204 ? 1.651 10.061 -13.619 1.00 68.38 204 SER A N 1
ATOM 1538 C CA . SER A 1 204 ? 0.537 9.240 -13.149 1.00 68.38 204 SER A CA 1
ATOM 1539 C C . SER A 1 204 ? 0.988 7.814 -12.817 1.00 68.38 204 SER A C 1
ATOM 1541 O O . SER A 1 204 ? 2.000 7.335 -13.337 1.00 68.38 204 SER A O 1
ATOM 1543 N N . LEU A 1 205 ? 0.212 7.111 -11.984 1.00 69.06 205 LEU A N 1
ATOM 1544 C CA . LEU A 1 205 ? 0.435 5.690 -11.693 1.00 69.06 205 LEU A CA 1
ATOM 1545 C C . LEU A 1 205 ? 0.251 4.820 -12.948 1.00 69.06 205 LEU A C 1
ATOM 1547 O O . LEU A 1 205 ? 0.992 3.861 -13.129 1.00 69.06 205 LEU A O 1
ATOM 1551 N N . ASP A 1 206 ? -0.684 5.168 -13.836 1.00 68.19 206 ASP A N 1
ATOM 1552 C CA . ASP A 1 206 ? -0.886 4.447 -15.098 1.00 68.19 206 ASP A CA 1
ATOM 1553 C C . ASP A 1 206 ? 0.338 4.577 -16.011 1.00 68.19 206 ASP A C 1
ATOM 1555 O O . ASP A 1 206 ? 0.810 3.572 -16.529 1.00 68.19 206 ASP A O 1
ATOM 1559 N N . SER A 1 207 ? 0.922 5.773 -16.144 1.00 68.25 207 SER A N 1
ATOM 1560 C CA . SER A 1 207 ? 2.173 5.976 -16.892 1.00 68.25 207 SER A CA 1
ATOM 1561 C C . SER A 1 207 ? 3.355 5.258 -16.226 1.00 68.25 207 SER A C 1
ATOM 1563 O O . SER A 1 207 ? 4.191 4.671 -16.915 1.00 68.25 207 SER A O 1
ATOM 1565 N N . LEU A 1 208 ? 3.393 5.228 -14.886 1.00 72.56 208 LEU A N 1
ATOM 1566 C CA . LEU A 1 208 ? 4.406 4.501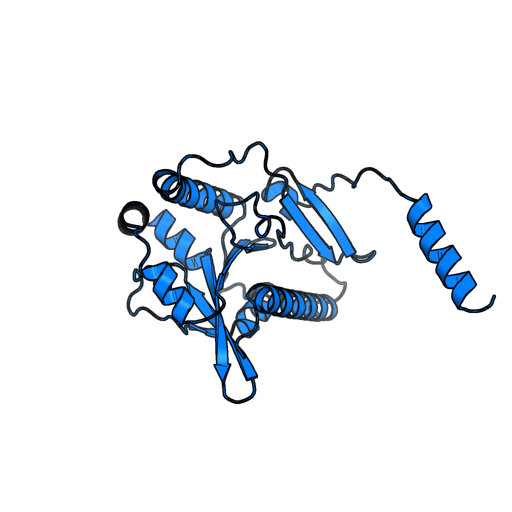 -14.116 1.00 72.56 208 LEU A CA 1
ATOM 1567 C C . LEU A 1 208 ? 4.363 2.990 -14.386 1.00 72.56 208 LEU A C 1
ATOM 1569 O O . LEU A 1 208 ? 5.404 2.346 -14.506 1.00 72.56 208 LEU A O 1
ATOM 1573 N N . LEU A 1 209 ? 3.158 2.422 -14.461 1.00 68.50 209 LEU A N 1
ATOM 1574 C CA . LEU A 1 209 ? 2.918 0.988 -14.644 1.00 68.50 209 LEU A CA 1
ATOM 1575 C C . LEU A 1 209 ? 2.875 0.572 -16.120 1.00 68.50 209 LEU A C 1
ATOM 1577 O O . LEU A 1 209 ? 3.185 -0.572 -16.447 1.00 68.50 209 LEU A O 1
ATOM 1581 N N . GLY A 1 210 ? 2.509 1.501 -17.002 1.00 57.75 210 GLY A N 1
ATOM 1582 C CA . GLY A 1 210 ? 2.295 1.323 -18.437 1.00 57.75 210 GLY A CA 1
ATOM 1583 C C . GLY A 1 210 ? 3.548 1.449 -19.301 1.00 57.75 210 GLY A C 1
ATOM 1584 O O . GLY A 1 210 ? 3.444 1.358 -20.519 1.00 57.75 210 GLY A O 1
ATOM 1585 N N . LEU A 1 211 ? 4.734 1.611 -18.701 1.00 52.91 211 LEU A N 1
ATOM 1586 C CA . LEU A 1 211 ? 6.013 1.717 -19.416 1.00 52.91 211 LEU A CA 1
ATOM 1587 C C . LEU A 1 211 ? 6.061 2.859 -20.454 1.00 52.91 211 LEU A C 1
ATOM 1589 O O . LEU A 1 211 ? 6.853 2.773 -21.398 1.00 52.91 211 LEU A O 1
ATOM 1593 N N . GLU A 1 212 ? 5.293 3.942 -20.286 1.00 48.62 212 GLU A N 1
ATOM 1594 C CA . GLU A 1 212 ? 5.619 5.193 -20.977 1.00 48.62 212 GLU A CA 1
ATOM 1595 C C . GLU A 1 212 ? 6.902 5.736 -20.350 1.00 48.62 212 GLU A C 1
ATOM 1597 O O . GLU A 1 212 ? 6.925 6.351 -19.287 1.00 48.62 212 GLU A O 1
ATOM 1602 N N . ARG A 1 213 ? 8.018 5.383 -20.987 1.00 53.22 213 ARG A N 1
ATOM 1603 C CA . ARG A 1 213 ? 9.350 5.824 -20.600 1.00 53.22 213 ARG A CA 1
ATOM 1604 C C . ARG A 1 213 ? 9.497 7.256 -21.081 1.00 53.22 213 ARG A C 1
ATOM 1606 O O . ARG A 1 213 ? 9.795 7.462 -22.255 1.00 53.22 213 ARG A O 1
ATOM 1613 N N . GLU A 1 214 ? 9.373 8.228 -20.192 1.00 44.53 214 GLU A N 1
ATOM 1614 C CA . GLU A 1 214 ? 10.153 9.438 -20.408 1.00 44.53 214 GLU A CA 1
ATOM 1615 C C . GLU A 1 214 ? 11.601 9.092 -20.048 1.00 44.53 214 GLU A C 1
ATOM 1617 O O . GLU A 1 214 ? 11.884 8.759 -18.891 1.00 44.53 214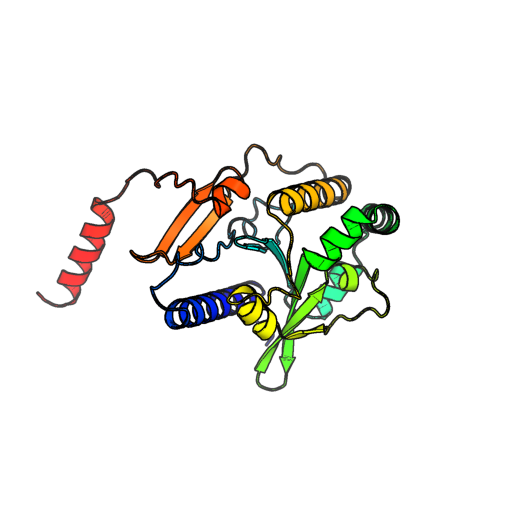 GLU A O 1
ATOM 1622 N N . PRO A 1 215 ? 12.528 9.043 -21.025 1.00 46.06 215 PRO A N 1
ATOM 1623 C CA . PRO A 1 215 ? 13.928 8.883 -20.689 1.00 46.06 215 PRO A CA 1
ATOM 1624 C C . PRO A 1 215 ? 14.307 10.038 -19.767 1.00 46.06 215 PRO A C 1
ATOM 1626 O O . PRO A 1 215 ? 14.019 11.196 -20.078 1.00 46.06 215 PRO A O 1
ATOM 1629 N N . ALA A 1 216 ? 14.971 9.725 -18.651 1.00 45.69 216 ALA A N 1
ATOM 1630 C CA . ALA A 1 216 ? 15.633 10.759 -17.873 1.00 45.69 216 ALA A CA 1
ATOM 1631 C C . ALA A 1 216 ? 16.463 11.603 -18.859 1.00 45.69 216 ALA A C 1
ATOM 1633 O O . ALA A 1 216 ? 17.153 11.010 -19.704 1.00 45.69 216 ALA A O 1
ATOM 1634 N N . PRO A 1 217 ? 16.370 12.946 -18.830 1.00 46.09 217 PRO A N 1
ATOM 1635 C CA . PRO A 1 217 ? 17.173 13.777 -19.710 1.00 46.09 217 PRO A CA 1
ATOM 1636 C C . PRO A 1 217 ? 18.619 13.317 -19.579 1.00 46.09 217 PRO A C 1
ATOM 1638 O O . PRO A 1 217 ? 19.140 13.225 -18.471 1.00 46.09 217 PRO A O 1
ATOM 1641 N N . SER A 1 218 ? 19.229 12.929 -20.702 1.00 47.97 218 SER A N 1
ATOM 1642 C CA . SER A 1 218 ? 20.555 12.321 -20.724 1.00 47.97 218 SER A CA 1
ATOM 1643 C C . SER A 1 218 ? 21.602 13.341 -20.277 1.00 47.97 218 SER A C 1
ATOM 1645 O O . SER A 1 218 ? 22.223 14.028 -21.086 1.00 47.97 218 SER A O 1
ATOM 1647 N N . GLN A 1 219 ? 21.769 13.450 -18.974 1.00 51.81 219 GLN A N 1
ATOM 1648 C CA . GLN A 1 219 ? 22.838 14.123 -18.272 1.00 51.81 219 GLN A CA 1
ATOM 1649 C C . GLN A 1 219 ? 23.246 13.053 -17.259 1.00 51.81 219 GLN A C 1
ATOM 1651 O O . GLN A 1 219 ? 22.534 12.805 -16.303 1.00 51.81 219 GLN A O 1
ATOM 1656 N N . ASP A 1 220 ? 24.264 12.233 -17.493 1.00 52.53 220 ASP A N 1
ATOM 1657 C CA . ASP A 1 220 ? 25.618 12.731 -17.362 1.00 52.53 220 ASP A CA 1
ATOM 1658 C C . ASP A 1 220 ? 26.642 11.669 -17.825 1.00 52.53 220 ASP A C 1
ATOM 1660 O O . ASP A 1 220 ? 27.183 10.897 -17.037 1.00 52.53 220 ASP A O 1
ATOM 1664 N N . ARG A 1 221 ? 26.969 11.626 -19.127 1.00 54.06 221 ARG A N 1
ATOM 1665 C CA . ARG A 1 221 ? 28.099 10.794 -19.607 1.00 54.06 221 ARG A CA 1
ATOM 1666 C C . ARG A 1 221 ? 29.447 11.254 -19.026 1.00 54.06 221 ARG A C 1
ATOM 1668 O O . ARG A 1 221 ? 30.448 10.566 -19.215 1.00 54.06 221 ARG A O 1
ATOM 1675 N N . GLY A 1 222 ? 29.504 12.436 -18.406 1.00 55.56 222 GLY A N 1
ATOM 1676 C CA . GLY A 1 222 ? 30.696 12.977 -17.761 1.00 55.56 222 GLY A CA 1
ATOM 1677 C C . GLY A 1 222 ? 30.959 12.318 -16.411 1.00 55.56 222 GLY A C 1
ATOM 1678 O O . GLY A 1 222 ? 32.083 11.886 -16.165 1.00 55.56 222 GLY A O 1
ATOM 1679 N N . MET A 1 223 ? 29.917 12.176 -15.590 1.00 55.06 223 MET A N 1
ATOM 1680 C CA . MET A 1 223 ? 30.022 11.608 -14.243 1.00 55.06 223 MET A CA 1
ATOM 1681 C C . MET A 1 223 ? 30.323 10.102 -14.262 1.00 55.06 223 MET A C 1
ATOM 1683 O O . MET A 1 223 ? 31.213 9.658 -13.540 1.00 55.06 223 MET A O 1
ATOM 1687 N N . ASP A 1 224 ? 29.698 9.335 -15.165 1.00 57.78 224 ASP A N 1
ATOM 1688 C CA . ASP A 1 224 ? 29.994 7.901 -15.340 1.00 57.78 224 ASP A CA 1
ATOM 1689 C C . ASP A 1 224 ? 31.461 7.664 -15.743 1.00 57.78 224 ASP A C 1
ATOM 1691 O O . ASP A 1 224 ? 32.159 6.835 -15.160 1.00 57.78 224 ASP A O 1
ATOM 1695 N N . ARG A 1 225 ? 31.980 8.473 -16.680 1.00 58.53 225 ARG A N 1
ATOM 1696 C CA . ARG A 1 225 ? 33.395 8.426 -17.096 1.00 58.53 225 ARG A CA 1
ATOM 1697 C C . ARG A 1 225 ? 34.351 8.851 -15.986 1.00 58.53 225 ARG A C 1
ATOM 1699 O O . ARG A 1 225 ? 35.508 8.439 -15.998 1.00 58.53 225 ARG A O 1
ATOM 1706 N N . GLN A 1 226 ? 33.913 9.714 -15.075 1.00 64.00 226 GLN A N 1
ATOM 1707 C CA . GLN A 1 226 ? 34.722 10.155 -13.944 1.00 64.00 226 GLN A CA 1
ATOM 1708 C C . GLN A 1 226 ? 34.812 9.057 -12.878 1.00 64.00 226 GLN A C 1
ATOM 1710 O O . GLN A 1 226 ? 35.914 8.744 -12.439 1.00 64.00 226 GLN A O 1
ATOM 1715 N N . ILE A 1 227 ? 33.700 8.380 -12.575 1.00 62.03 227 ILE A N 1
ATOM 1716 C CA . ILE A 1 227 ? 33.666 7.213 -11.678 1.00 62.03 227 ILE A CA 1
ATOM 1717 C C . ILE A 1 227 ? 34.531 6.064 -12.224 1.00 62.03 227 ILE A C 1
ATOM 1719 O O . ILE A 1 227 ? 35.263 5.424 -11.467 1.00 62.03 227 ILE A O 1
ATOM 1723 N N . GLU A 1 228 ? 34.496 5.810 -13.535 1.00 64.31 228 GLU A N 1
ATOM 1724 C CA . GLU A 1 228 ? 35.363 4.809 -14.173 1.00 64.31 228 GLU A CA 1
ATOM 1725 C C . GLU A 1 228 ? 36.849 5.197 -14.119 1.00 64.31 228 GLU A C 1
ATOM 1727 O O . GLU A 1 228 ? 37.689 4.356 -13.799 1.00 64.31 228 GLU A O 1
ATOM 1732 N N . ARG A 1 229 ? 37.182 6.472 -14.368 1.00 63.03 229 ARG A N 1
ATOM 1733 C CA . ARG A 1 229 ? 38.562 6.981 -14.270 1.00 63.03 229 ARG A CA 1
ATOM 1734 C C . ARG A 1 229 ? 39.120 6.899 -12.854 1.00 63.03 229 ARG A C 1
ATOM 1736 O O . ARG A 1 229 ? 40.288 6.550 -12.692 1.00 63.03 229 ARG A O 1
ATOM 1743 N N . ASP A 1 230 ? 38.310 7.211 -11.851 1.00 66.25 230 ASP A N 1
ATOM 1744 C CA . ASP A 1 230 ? 38.736 7.173 -10.453 1.00 66.25 230 ASP A CA 1
ATOM 1745 C C . ASP A 1 230 ? 38.914 5.719 -9.974 1.00 66.25 230 ASP A C 1
ATOM 1747 O O . ASP A 1 230 ? 39.899 5.410 -9.306 1.00 66.25 230 ASP A O 1
ATOM 1751 N N . ARG A 1 231 ? 38.086 4.777 -10.455 1.00 61.09 231 ARG A N 1
ATOM 1752 C CA . ARG A 1 231 ? 38.309 3.332 -10.247 1.00 61.09 231 ARG A CA 1
ATOM 1753 C C . ARG A 1 231 ? 39.597 2.808 -10.883 1.00 61.09 231 ARG A C 1
ATOM 1755 O O . ARG A 1 231 ? 40.252 1.954 -10.291 1.00 61.09 231 ARG A O 1
ATOM 1762 N N . SER A 1 232 ? 39.964 3.278 -12.076 1.00 62.12 232 SER A N 1
ATOM 1763 C CA . SER A 1 232 ? 41.226 2.877 -12.717 1.00 62.12 232 SER A CA 1
ATOM 1764 C C . SER A 1 232 ? 42.454 3.397 -11.964 1.00 62.12 232 SER A C 1
ATOM 1766 O O . SER A 1 232 ? 43.455 2.691 -11.885 1.00 62.12 232 SER A O 1
ATOM 1768 N N . ARG A 1 233 ? 42.360 4.586 -11.353 1.00 58.84 233 ARG A N 1
ATOM 1769 C CA . ARG A 1 233 ? 43.439 5.179 -10.545 1.00 58.84 233 ARG A CA 1
ATOM 1770 C C . ARG A 1 233 ? 43.662 4.457 -9.216 1.00 58.84 233 ARG A C 1
ATOM 1772 O O . ARG A 1 233 ? 44.811 4.276 -8.825 1.00 58.84 233 ARG A O 1
ATOM 1779 N N . ASP A 1 234 ? 42.596 3.999 -8.563 1.00 54.41 234 ASP A N 1
ATOM 1780 C CA . ASP A 1 234 ? 42.691 3.276 -7.285 1.00 54.41 234 ASP A CA 1
ATOM 1781 C C . ASP A 1 234 ? 43.179 1.822 -7.438 1.00 54.41 234 ASP A C 1
ATOM 1783 O O . ASP A 1 234 ? 43.669 1.225 -6.479 1.00 54.41 234 ASP A O 1
ATOM 1787 N N . LEU A 1 235 ? 43.093 1.250 -8.645 1.00 57.78 235 LEU A N 1
ATOM 1788 C CA . LEU A 1 235 ? 43.579 -0.101 -8.959 1.00 57.78 235 LEU A CA 1
ATOM 1789 C C . LEU A 1 235 ? 45.027 -0.140 -9.482 1.00 57.78 235 LEU A C 1
ATOM 1791 O O . LEU A 1 235 ? 45.525 -1.222 -9.790 1.00 57.78 235 LEU A O 1
ATOM 1795 N N . GLY A 1 236 ? 45.719 1.003 -9.546 1.00 52.47 236 GLY A N 1
ATOM 1796 C CA . GLY A 1 236 ? 47.137 1.060 -9.912 1.00 52.47 236 GLY A CA 1
ATOM 1797 C C . GLY A 1 236 ? 47.438 0.653 -11.359 1.00 52.47 236 GLY A C 1
ATOM 1798 O O . GLY A 1 236 ? 48.452 -0.004 -11.597 1.00 52.47 236 GLY A O 1
ATOM 1799 N N . MET A 1 237 ? 46.571 1.030 -12.306 1.00 46.22 237 MET A N 1
ATOM 1800 C CA . MET A 1 237 ? 46.863 1.013 -13.747 1.00 46.22 237 MET A CA 1
ATOM 1801 C C . MET A 1 237 ? 47.128 2.419 -14.280 1.00 46.22 237 MET A C 1
ATOM 1803 O O . MET A 1 237 ? 46.329 3.332 -13.971 1.00 46.22 237 MET A O 1
#

Solvent-accessible surface area (backbone atoms only — not comparable to full-atom values): 13365 Å² total; per-residue (Å²): 133,83,66,56,50,69,55,55,52,51,51,51,53,53,52,27,53,51,35,30,52,55,44,60,69,67,71,48,92,87,55,86,75,75,75,53,65,32,36,38,65,49,29,75,42,93,83,38,83,73,69,57,33,34,43,36,30,56,82,33,30,32,38,39,34,76,33,49,26,67,67,52,45,51,54,61,44,68,49,9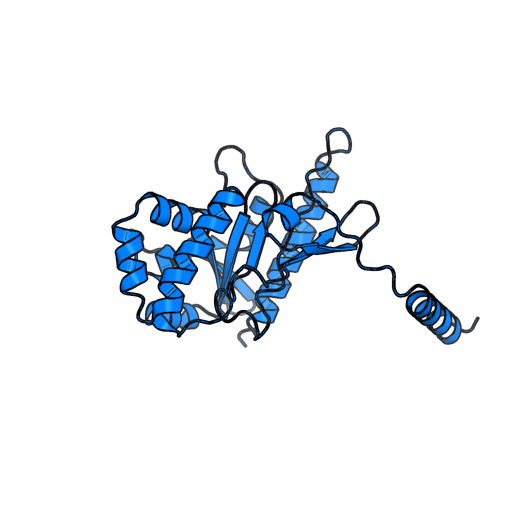1,48,64,67,48,54,52,47,45,72,69,34,66,68,58,34,52,46,38,63,44,22,27,32,34,37,27,37,41,83,50,101,90,47,76,46,48,32,21,23,36,46,41,27,50,71,62,75,42,87,78,61,43,71,72,70,43,52,41,67,59,49,30,46,36,73,42,56,68,50,89,94,61,73,68,29,26,45,54,70,57,42,52,53,48,49,54,52,53,38,55,52,49,34,79,75,69,56,89,70,81,67,73,89,78,49,70,40,35,30,46,32,67,56,95,93,40,83,42,75,40,58,19,78,41,70,59,40,56,57,64,68,59,73,57,73,71,76,94,73,54,81,62,59,59,53,46,57,52,51,52,52,41,57,75,68,75,106

Radius of gyration: 19.69 Å; Cα contacts (8 Å, |Δi|>4): 333; chains: 1; bounding box: 69×41×45 Å

Sequence (237 aa):
MLPYENQLIGSFLYALGYADAFHRARSGASGSQPAPMMVNLFQQTPLDATFNDLVVGRERCLVIEFKRSAAALAEERAKDRTALRAALAKEAAFYNACLCGHVVLYGRVATEVVDIRLCTYLDVLGLTNPVNLDRTSARKLAVHLANPAPDKPIGLAPAAMLEYLGRLRALRSEQIGAGGRWADETWLGVAHGADGLVAVTATSLDSLLGLEREPAPSQDRGMDRQIERDRSRDLGM

Nearest PDB structures (foldseek):
  5btb-assembly2_A  TM=1.348E-01  e=1.383E-01  Eremothecium gossypii ATCC 10895
  5bte-assembly2_A  TM=1.487E-01  e=3.724E-01  Eremothecium gossypii ATCC 10895
  4u7n-assembly1_A  TM=2.861E-01  e=6.471E+00  Lactiplantibacillus plantarum JDM1
  4v8h-assembly2_CX  TM=2.050E-01  e=6.471E+00  Escherichia coli K-12

pLDDT: mean 75.38, std 14.88, range [41.31, 95.62]

Mean predicted aligned error: 10.58 Å

Foldseek 3Di:
DQDDQVVVVVVLVVLLQVLLVVLQVVVDPPDDRAFFWWKFPLLCDPQNPQQVWIWIAAQFIATEAEDSAPVRLQVLLPDDLPLVLVCLVPPVLLVVQQQQHYKYWYWDDDPPDTFIAIDGVCLSPCNDVPRDRRPDTSSVVSNCRSPPDPVRDGGHGQVSNVVSSVVSRVSVCVVVPDHDDLQPDWTWIWGQDPVGIDIAIDSGSCCSNVVPGPDDPPPDPPVVVVVVVVVVVVVPD

Organism: NCBI:txid686800